Protein AF-A0A1F9WCJ9-F1 (afdb_monomer_lite)

pLDDT: mean 81.2, std 12.27, range [41.94, 94.56]

Foldseek 3Di:
DVVVVVVVVVVVVVVVVVVVVVVVVVPDDLVNVLVVLLVLLQLLVLCVCVVVDPDPSVVVSVCVVVVVVVVVVVVCCVPVPCCPQPVVVVVVVNCVSVVLVVLVVQCVCCVPPVSVVSVVSSVVVCVVVVCVVCVVVCCVVVPVVVVCVLCVLVVCVVPDDPVSVVVSVVSNLLVVLLCLLPPPVDPCPDPSVVSVVSNVVSVVVVVVVVVVVVVVVVVVVVVVSVVSLVVCCDVSSVRSNVVSVVVVVVVVVVCVVVVVVVVVVVVVVVVD

Secondary structure (DSSP, 8-state):
-HHHHHHHHHHHHHHHHHHHHHHHHTS--HHHHHHHHHHHHHHHHHHHGGGT-S-HHHHHHHHHHHHHHHHHHHHHHIIIIIIIIIIHHHHTT-GGGHHHHHHHHHHHGGGSTTTTTTHHHHHHHHHHHHHHHHHHHHIIIIIIHHHHHHHHHHHTGGGS-HHHHHHHHHHHHHHHHHHHHH-TTS---THHHHHHHHHHHHHHHHHHHHHHHHHHHHHHHHHHHHHHHHHTTSGGGTTHHHHHHHHHHHHHHHHHHHHHHHHHHHHHHTT-

Sequence (272 aa):
MEFFTHSWAMLAGQLAHGWVWFCGLFVVTESWMIAGGWVATGLTIFLFSFLYKDNPFFKVAEHLYLGAGMGWLFQVSVTNVWIPKIWEPVSKGELLVIIPSVLGLSLLTQFVPKISWISRYGFTFMMGYGAGLAIPAGLSTDFISQIGGTIKPFSMLATMSPWAIFNSLVVACGAICVLFYFFFSVEHKGHLKKVSNVGIYFLMIYFGAAFGNTVMARFSLLYGRFDDVYTYSGAKYFYASQIILLGMVVYFLVRWFTGKDKKELDAEETAG

Structure (mmCIF, N/CA/C/O backbone):
data_AF-A0A1F9WCJ9-F1
#
_entry.id   AF-A0A1F9WCJ9-F1
#
loop_
_atom_site.group_PDB
_atom_site.id
_atom_site.type_symbol
_atom_site.label_atom_id
_atom_site.label_alt_id
_atom_site.label_comp_id
_atom_site.label_asym_id
_atom_site.label_entity_id
_atom_site.label_seq_id
_atom_site.pdbx_PDB_ins_code
_atom_site.Cartn_x
_atom_site.Cartn_y
_atom_site.Cartn_z
_atom_site.occupancy
_atom_site.B_iso_or_equiv
_atom_site.auth_seq_id
_atom_site.auth_comp_id
_atom_site.auth_asym_id
_atom_site.auth_atom_id
_atom_site.pdbx_PDB_model_num
ATOM 1 N N . MET A 1 1 ? 50.086 -25.842 -12.279 1.00 46.34 1 MET A N 1
ATOM 2 C CA . MET A 1 1 ? 49.036 -25.089 -11.552 1.00 46.34 1 MET A CA 1
ATOM 3 C C . MET A 1 1 ? 48.834 -23.671 -12.094 1.00 46.34 1 MET A C 1
ATOM 5 O O . MET A 1 1 ? 47.727 -23.173 -11.977 1.00 46.34 1 MET A O 1
ATOM 9 N N . GLU A 1 2 ? 49.820 -23.056 -12.760 1.00 45.34 2 GLU A N 1
ATOM 10 C CA . GLU A 1 2 ? 49.708 -21.688 -13.313 1.00 45.34 2 GLU A CA 1
ATOM 11 C C . GLU A 1 2 ? 48.764 -21.540 -14.524 1.00 45.34 2 GLU A C 1
ATOM 13 O O . GLU A 1 2 ? 48.174 -20.486 -14.736 1.00 45.34 2 GLU A O 1
ATOM 18 N N . PHE A 1 3 ? 48.542 -22.601 -15.305 1.00 42.28 3 PHE A N 1
ATOM 19 C CA . PHE A 1 3 ? 47.670 -22.529 -16.488 1.00 42.28 3 PHE A CA 1
ATOM 20 C C . PHE A 1 3 ? 46.177 -22.373 -16.132 1.00 42.28 3 PHE A C 1
ATOM 22 O O . PHE A 1 3 ? 45.403 -21.781 -16.880 1.00 42.28 3 PHE A O 1
ATOM 29 N N . PHE A 1 4 ? 45.767 -22.867 -14.959 1.00 44.12 4 PHE A N 1
ATOM 30 C CA . PHE A 1 4 ? 44.371 -22.824 -14.507 1.00 44.12 4 PHE A CA 1
ATOM 31 C C . PHE A 1 4 ? 44.011 -21.480 -13.851 1.00 44.12 4 PHE A C 1
ATOM 33 O O . PHE A 1 4 ? 42.875 -21.022 -13.964 1.00 44.12 4 PHE A O 1
ATOM 40 N N . THR A 1 5 ? 44.982 -20.812 -13.217 1.00 51.91 5 THR A N 1
ATOM 41 C CA . THR A 1 5 ? 44.798 -19.495 -12.587 1.00 51.91 5 THR A CA 1
ATOM 42 C C . THR A 1 5 ? 44.719 -18.369 -13.620 1.00 51.91 5 THR A C 1
ATOM 44 O O . THR A 1 5 ? 43.889 -17.472 -13.477 1.00 51.91 5 THR A O 1
ATOM 47 N N . HIS A 1 6 ? 45.491 -18.442 -14.711 1.00 51.38 6 HIS A N 1
ATOM 48 C CA . HIS A 1 6 ? 45.424 -17.456 -15.798 1.00 51.38 6 HIS A CA 1
ATOM 49 C C . HIS A 1 6 ? 44.102 -17.500 -16.584 1.00 51.38 6 HIS A C 1
ATOM 51 O O . HIS A 1 6 ? 43.558 -16.448 -16.921 1.00 51.38 6 HIS A O 1
ATOM 57 N N . SER A 1 7 ? 43.544 -18.692 -16.831 1.00 50.78 7 SER A N 1
ATOM 58 C CA . SER A 1 7 ? 42.280 -18.834 -17.574 1.00 50.78 7 SER A CA 1
ATOM 59 C C . SER A 1 7 ? 41.068 -18.318 -16.786 1.00 50.78 7 SER A C 1
ATOM 61 O O . SER A 1 7 ? 40.157 -17.730 -17.368 1.00 50.78 7 SER A O 1
ATOM 63 N N . TRP A 1 8 ? 41.061 -18.497 -15.462 1.00 47.09 8 TRP A N 1
ATOM 64 C CA . TRP A 1 8 ? 40.003 -17.982 -14.585 1.00 47.09 8 TRP A CA 1
ATOM 65 C C . TRP A 1 8 ? 40.077 -16.461 -14.396 1.00 47.09 8 TRP A C 1
ATOM 67 O O . TRP A 1 8 ? 39.038 -15.803 -14.355 1.00 47.09 8 TRP A O 1
ATOM 77 N N . ALA A 1 9 ? 41.282 -15.882 -14.356 1.00 54.34 9 ALA A N 1
ATOM 78 C CA . ALA A 1 9 ? 41.466 -14.431 -14.294 1.00 54.34 9 ALA A CA 1
ATOM 79 C C . ALA A 1 9 ? 40.985 -13.720 -15.576 1.00 54.34 9 ALA A C 1
ATOM 81 O O . ALA A 1 9 ? 40.379 -12.652 -15.491 1.00 54.34 9 ALA A O 1
ATOM 82 N N . MET A 1 10 ? 41.181 -14.325 -16.756 1.00 55.19 10 MET A N 1
ATOM 83 C CA . MET A 1 10 ? 40.645 -13.785 -18.016 1.00 55.19 10 MET A CA 1
ATOM 84 C C . MET A 1 10 ? 39.114 -13.857 -18.093 1.00 55.19 10 MET A C 1
ATOM 86 O O . MET A 1 10 ? 38.486 -12.886 -18.514 1.00 55.19 10 MET A O 1
ATOM 90 N N . LEU A 1 11 ? 38.503 -14.963 -17.651 1.00 55.38 11 LEU A N 1
ATOM 91 C CA . LEU A 1 11 ? 37.040 -15.111 -17.606 1.00 55.38 11 LEU A CA 1
ATOM 92 C C . LEU A 1 11 ? 36.393 -14.138 -16.609 1.00 55.38 11 LEU A C 1
ATOM 94 O O . LEU A 1 11 ? 35.390 -13.505 -16.935 1.00 55.38 11 LEU A O 1
ATOM 98 N N . ALA A 1 12 ? 36.993 -13.955 -15.430 1.00 54.81 12 ALA A N 1
ATOM 99 C CA . ALA A 1 12 ? 36.549 -12.957 -14.457 1.00 54.81 12 ALA A CA 1
ATOM 100 C C . ALA A 1 12 ? 36.695 -11.520 -14.995 1.00 54.81 12 ALA A C 1
ATOM 102 O O . ALA A 1 12 ? 35.798 -10.703 -14.798 1.00 54.81 12 ALA A O 1
ATOM 103 N N . GLY A 1 13 ? 37.774 -11.223 -15.729 1.00 58.91 13 GLY A N 1
ATOM 104 C CA . GLY A 1 13 ? 37.988 -9.931 -16.389 1.00 58.91 13 GLY A CA 1
ATOM 105 C C . GLY A 1 13 ? 36.988 -9.643 -17.514 1.00 58.91 13 GLY A C 1
ATOM 106 O O . GLY A 1 13 ? 36.462 -8.534 -17.588 1.00 58.91 13 GLY A O 1
ATOM 107 N N . GLN A 1 14 ? 36.658 -10.629 -18.356 1.00 60.22 14 GLN A N 1
ATOM 108 C CA . GLN A 1 14 ? 35.635 -10.480 -19.401 1.00 60.22 14 GLN A CA 1
ATOM 109 C C . GLN A 1 14 ? 34.224 -10.325 -18.824 1.00 60.22 14 GLN A C 1
ATOM 111 O O . GLN A 1 14 ? 33.457 -9.497 -19.315 1.00 60.22 14 GLN A O 1
ATOM 116 N N . LEU A 1 15 ? 33.889 -11.059 -17.759 1.00 57.47 15 LEU A N 1
ATOM 117 C CA . LEU A 1 15 ? 32.617 -10.897 -17.050 1.00 57.47 15 LEU A CA 1
ATOM 118 C C . LEU A 1 15 ? 32.535 -9.543 -16.333 1.00 57.47 15 LEU A C 1
ATOM 120 O O . LEU A 1 15 ? 31.486 -8.910 -16.370 1.00 57.47 15 LEU A O 1
ATOM 124 N N . ALA A 1 16 ? 33.636 -9.054 -15.754 1.00 58.66 16 ALA A N 1
ATOM 125 C CA . ALA A 1 16 ? 33.702 -7.725 -15.149 1.00 58.66 16 ALA A CA 1
ATOM 126 C C . ALA A 1 16 ? 33.588 -6.606 -16.197 1.00 58.66 16 ALA A C 1
ATOM 128 O O . ALA A 1 16 ? 32.839 -5.657 -15.987 1.00 58.66 16 ALA A O 1
ATOM 129 N N . HIS A 1 17 ? 34.253 -6.724 -17.351 1.00 63.06 17 HIS A N 1
ATOM 130 C CA . HIS A 1 17 ? 34.091 -5.775 -18.457 1.00 63.06 17 HIS A CA 1
ATOM 131 C C . HIS A 1 17 ? 32.678 -5.806 -19.046 1.00 63.06 17 HIS A C 1
ATOM 133 O O . HIS A 1 17 ? 32.122 -4.743 -19.307 1.00 63.06 17 HIS A O 1
ATOM 139 N N . GLY A 1 18 ? 32.078 -6.991 -19.201 1.00 62.91 18 GLY A N 1
ATOM 140 C CA . GLY A 1 18 ? 30.682 -7.143 -19.617 1.00 62.91 18 GLY A CA 1
ATOM 141 C C . GLY A 1 18 ? 29.706 -6.543 -18.605 1.00 62.91 18 GLY A C 1
ATOM 142 O O . GLY A 1 18 ? 28.756 -5.871 -18.994 1.00 62.91 18 GLY A O 1
ATOM 143 N N . TRP A 1 19 ? 29.986 -6.698 -17.309 1.00 57.12 19 TRP A N 1
ATOM 144 C CA . TRP A 1 19 ? 29.210 -6.098 -16.226 1.00 57.12 19 TRP A CA 1
ATOM 145 C C . TRP A 1 19 ? 29.360 -4.575 -16.172 1.00 57.12 19 TRP A C 1
ATOM 147 O O . TRP A 1 19 ? 28.372 -3.879 -15.994 1.00 57.12 19 TRP A O 1
ATOM 157 N N . VAL A 1 20 ? 30.558 -4.027 -16.389 1.00 65.62 20 VAL A N 1
ATOM 158 C CA . VAL A 1 20 ? 30.782 -2.572 -16.465 1.00 65.62 20 VAL A CA 1
ATOM 159 C C . VAL A 1 20 ? 30.129 -1.974 -17.711 1.00 65.62 20 VAL A C 1
ATOM 161 O O . VAL A 1 20 ? 29.547 -0.898 -17.621 1.00 65.62 20 VAL A O 1
ATOM 164 N N . TRP A 1 21 ? 30.153 -2.670 -18.850 1.00 68.44 21 TRP A N 1
ATOM 165 C CA . TRP A 1 21 ? 29.413 -2.267 -20.054 1.00 68.44 21 TRP A CA 1
ATOM 166 C C . TRP A 1 21 ? 27.898 -2.303 -19.834 1.00 68.44 21 TRP A C 1
ATOM 168 O O . TRP A 1 21 ? 27.187 -1.379 -20.227 1.00 68.44 21 TRP A O 1
ATOM 178 N N . PHE A 1 22 ? 27.409 -3.343 -19.158 1.00 63.25 22 PHE A N 1
ATOM 179 C CA . PHE A 1 22 ? 26.007 -3.476 -18.783 1.00 63.25 22 PHE A CA 1
ATOM 180 C C . PHE A 1 22 ? 25.585 -2.390 -17.785 1.00 63.25 22 PHE A C 1
ATOM 182 O O . PHE A 1 22 ? 24.576 -1.735 -17.997 1.00 63.25 22 PHE A O 1
ATOM 189 N N . CYS A 1 23 ? 26.387 -2.105 -16.759 1.00 59.78 23 CYS A N 1
ATOM 190 C CA . CYS A 1 23 ? 26.179 -0.972 -15.853 1.00 59.78 23 CYS A CA 1
ATOM 191 C C . CYS A 1 23 ? 26.288 0.379 -16.579 1.00 59.78 23 CYS A C 1
ATOM 193 O O . CYS A 1 23 ? 25.568 1.315 -16.241 1.00 59.78 23 CYS A O 1
ATOM 195 N N . GLY A 1 24 ? 27.141 0.470 -17.603 1.00 62.09 24 GLY A N 1
ATOM 196 C CA . GLY A 1 24 ? 27.296 1.627 -18.483 1.00 62.09 24 GLY A CA 1
ATOM 197 C C . GLY A 1 24 ? 26.019 1.975 -19.252 1.00 62.09 24 GLY A C 1
ATOM 198 O O . GLY A 1 24 ? 25.714 3.154 -19.411 1.00 62.09 24 GLY A O 1
ATOM 199 N N . LEU A 1 25 ? 25.225 0.971 -19.646 1.00 61.38 25 LEU A N 1
ATOM 200 C CA . LEU A 1 25 ? 23.895 1.166 -20.246 1.00 61.38 25 LEU A CA 1
ATOM 201 C C . LEU A 1 25 ? 22.884 1.801 -19.281 1.00 61.38 25 LEU A C 1
ATOM 203 O O . LEU A 1 25 ? 21.929 2.427 -19.734 1.00 61.38 25 LEU A O 1
ATOM 207 N N . PHE A 1 26 ? 23.093 1.671 -17.970 1.00 59.94 26 PHE A N 1
ATOM 208 C CA . PHE A 1 26 ? 22.239 2.274 -16.943 1.00 59.94 26 PHE A CA 1
ATOM 209 C C . PHE A 1 26 ? 22.790 3.597 -16.400 1.00 59.94 26 PHE A C 1
ATOM 211 O O . PHE A 1 26 ? 22.222 4.155 -15.458 1.00 59.94 26 PHE A O 1
ATOM 218 N N . VAL A 1 27 ? 23.869 4.135 -16.984 1.00 71.81 27 VAL A N 1
ATOM 219 C CA . VAL A 1 27 ? 24.306 5.500 -16.682 1.00 71.81 27 VAL A CA 1
ATOM 220 C C . VAL A 1 27 ? 23.217 6.455 -17.157 1.00 71.81 27 VAL A C 1
ATOM 222 O O . VAL A 1 27 ? 22.843 6.476 -18.330 1.00 71.81 27 VAL A O 1
ATOM 225 N N . VAL A 1 28 ? 22.695 7.246 -16.221 1.00 70.75 28 VAL A N 1
ATOM 226 C CA . VAL A 1 28 ? 21.624 8.208 -16.473 1.00 70.75 28 VAL A CA 1
ATOM 227 C C . VAL A 1 28 ? 22.164 9.327 -17.361 1.00 70.75 28 VAL A C 1
ATOM 229 O O . VAL A 1 28 ? 22.750 10.299 -16.894 1.00 70.75 28 VAL A O 1
ATOM 232 N N . THR A 1 29 ? 21.995 9.157 -18.667 1.00 81.88 29 THR A N 1
ATOM 233 C CA . THR A 1 29 ? 22.294 10.169 -19.680 1.00 81.88 29 THR A CA 1
ATOM 234 C C . THR A 1 29 ? 21.056 11.020 -19.950 1.00 81.88 29 THR A C 1
ATOM 236 O O . THR A 1 29 ? 19.925 10.586 -19.714 1.00 81.88 29 THR A O 1
ATOM 239 N N . GLU A 1 30 ? 21.240 12.235 -20.473 1.00 78.19 30 GLU A N 1
ATOM 240 C CA . GLU A 1 30 ? 20.117 13.121 -20.816 1.00 78.19 30 GLU A CA 1
ATOM 241 C C . GLU A 1 30 ? 19.135 12.454 -21.791 1.00 78.19 30 GLU A C 1
ATOM 243 O O . GLU A 1 30 ? 17.922 12.540 -21.606 1.00 78.19 30 GLU A O 1
ATOM 248 N N . SER A 1 31 ? 19.646 11.691 -22.762 1.00 80.19 31 SER A N 1
ATOM 249 C CA . SER A 1 31 ? 18.837 10.905 -23.700 1.00 80.19 31 SER A CA 1
ATOM 250 C C . SER A 1 31 ? 17.982 9.846 -22.998 1.00 80.19 31 SER A C 1
ATOM 252 O O . SER A 1 31 ? 16.820 9.657 -23.359 1.00 80.19 31 SER A O 1
ATOM 254 N N . TRP A 1 32 ? 18.526 9.178 -21.975 1.00 81.69 32 TRP A N 1
ATOM 255 C CA . TRP A 1 32 ? 17.793 8.174 -21.198 1.00 81.69 32 TRP A CA 1
ATOM 256 C C . TRP A 1 32 ? 16.692 8.805 -20.342 1.00 81.69 32 TRP A C 1
ATOM 258 O O . TRP A 1 32 ? 15.592 8.265 -20.246 1.00 81.69 32 TRP A O 1
ATOM 268 N N . MET A 1 33 ? 16.951 9.991 -19.787 1.00 80.56 33 MET A N 1
ATOM 269 C CA . MET A 1 33 ? 15.943 10.768 -19.060 1.00 80.56 33 MET A CA 1
ATOM 270 C C . MET A 1 33 ? 14.800 11.212 -19.973 1.00 80.56 33 MET A C 1
ATOM 272 O O . MET A 1 33 ? 13.636 11.153 -19.576 1.00 80.56 33 MET A O 1
ATOM 276 N N . ILE A 1 34 ? 15.115 11.612 -21.208 1.00 84.12 34 ILE A N 1
ATOM 277 C CA . ILE A 1 34 ? 14.095 11.967 -22.195 1.00 84.12 34 ILE A CA 1
ATOM 278 C C . ILE A 1 34 ? 13.267 10.734 -22.557 1.00 84.12 34 ILE A C 1
ATOM 280 O O . ILE A 1 34 ? 12.045 10.775 -22.433 1.00 84.12 34 ILE A O 1
ATOM 284 N N . ALA A 1 35 ? 13.905 9.616 -22.911 1.00 84.00 35 ALA A N 1
ATOM 285 C CA . ALA A 1 35 ? 13.204 8.369 -23.216 1.00 84.00 35 ALA A CA 1
ATOM 286 C C . ALA A 1 35 ? 12.306 7.902 -22.053 1.00 84.00 35 ALA A C 1
ATOM 288 O O . ALA A 1 35 ? 11.150 7.536 -22.270 1.00 84.00 35 ALA A O 1
ATOM 289 N N . GLY A 1 36 ? 12.797 7.992 -20.813 1.00 83.69 36 GLY A N 1
ATOM 290 C CA . GLY A 1 36 ? 12.020 7.694 -19.611 1.00 83.69 36 GLY A CA 1
ATOM 291 C C . GLY A 1 36 ? 10.787 8.588 -19.461 1.00 83.69 36 GLY A C 1
ATOM 292 O O . GLY A 1 36 ? 9.699 8.082 -19.189 1.00 83.69 36 GLY A O 1
ATOM 293 N N . GLY A 1 37 ? 10.922 9.893 -19.715 1.00 84.69 37 GLY A N 1
ATOM 294 C CA . GLY A 1 37 ? 9.802 10.838 -19.683 1.00 84.69 37 GLY A CA 1
ATOM 295 C C . GLY A 1 37 ? 8.727 10.550 -20.734 1.00 84.69 37 GLY A C 1
ATOM 296 O O . GLY A 1 37 ? 7.531 10.627 -20.442 1.00 84.69 37 GLY A O 1
ATOM 297 N N . TRP A 1 38 ? 9.135 10.134 -21.935 1.00 85.06 38 TRP A N 1
ATOM 298 C CA . TRP A 1 38 ? 8.216 9.703 -22.994 1.00 85.06 38 TRP A CA 1
ATOM 299 C C . TRP A 1 38 ? 7.443 8.440 -22.609 1.00 85.06 38 TRP A C 1
ATOM 301 O O . TRP A 1 38 ? 6.223 8.392 -22.775 1.00 85.06 38 TRP A O 1
ATOM 311 N N . VAL A 1 39 ? 8.125 7.440 -22.043 1.00 87.19 39 VAL A N 1
ATOM 312 C CA . VAL A 1 39 ? 7.485 6.203 -21.570 1.00 87.19 39 VAL A CA 1
ATOM 313 C C . VAL A 1 39 ? 6.531 6.491 -20.407 1.00 87.19 39 VAL A C 1
ATOM 315 O O . VAL A 1 39 ? 5.388 6.035 -20.430 1.00 87.19 39 VAL A O 1
ATOM 318 N N . ALA A 1 40 ? 6.953 7.288 -19.421 1.00 85.44 40 ALA A N 1
ATOM 319 C CA . ALA A 1 40 ? 6.133 7.645 -18.263 1.00 85.44 40 ALA A CA 1
ATOM 320 C C . ALA A 1 40 ? 4.857 8.402 -18.667 1.00 85.44 40 ALA A C 1
ATOM 322 O O . ALA A 1 40 ? 3.755 8.060 -18.228 1.00 85.44 40 ALA A O 1
ATOM 323 N N . THR A 1 41 ? 4.994 9.391 -19.552 1.00 87.31 41 THR A N 1
ATOM 324 C CA . THR A 1 41 ? 3.865 10.171 -20.080 1.00 87.31 41 THR A CA 1
ATOM 325 C C . THR A 1 41 ? 2.944 9.308 -20.932 1.00 87.31 41 THR A C 1
ATOM 327 O O . THR A 1 41 ? 1.729 9.337 -20.745 1.00 87.31 41 THR A O 1
ATOM 330 N N . GLY A 1 42 ? 3.510 8.489 -21.824 1.00 86.56 42 GLY A N 1
ATOM 331 C CA . GLY A 1 42 ? 2.751 7.593 -22.694 1.00 86.56 42 GLY A CA 1
ATOM 332 C C . GLY A 1 42 ? 1.906 6.595 -21.914 1.00 86.56 42 GLY A C 1
ATOM 333 O O . GLY A 1 42 ? 0.705 6.496 -22.151 1.00 86.56 42 GLY A O 1
ATOM 334 N N . LEU A 1 43 ? 2.496 5.923 -20.924 1.00 86.00 43 LEU A N 1
ATOM 335 C CA . LEU A 1 43 ? 1.770 4.982 -20.068 1.00 86.00 43 LEU A CA 1
ATOM 336 C C . LEU A 1 43 ? 0.689 5.673 -19.233 1.00 86.00 43 LEU A C 1
ATOM 338 O O . LEU A 1 43 ? -0.407 5.133 -19.091 1.00 86.00 43 LEU A O 1
ATOM 342 N N . THR A 1 44 ? 0.962 6.880 -18.733 1.00 88.69 44 THR A N 1
ATOM 343 C CA . THR A 1 44 ? -0.020 7.667 -17.974 1.00 88.69 44 THR A CA 1
ATOM 344 C C . THR A 1 44 ? -1.234 8.019 -18.839 1.00 88.69 44 THR A C 1
ATOM 346 O O . THR A 1 44 ? -2.372 7.782 -18.434 1.00 88.69 44 THR A O 1
ATOM 349 N N . ILE A 1 45 ? -1.015 8.509 -20.062 1.00 86.56 45 ILE A N 1
ATOM 350 C CA . ILE A 1 45 ? -2.100 8.838 -20.998 1.00 86.56 45 ILE A CA 1
ATOM 351 C C . ILE A 1 45 ? -2.842 7.568 -21.451 1.00 86.56 45 ILE A C 1
ATOM 353 O O . ILE A 1 45 ? -4.072 7.567 -21.527 1.00 86.56 45 ILE A O 1
ATOM 357 N N . PHE A 1 46 ? -2.131 6.467 -21.714 1.00 86.06 46 PHE A N 1
ATOM 358 C CA . PHE A 1 46 ? -2.748 5.197 -22.114 1.00 86.06 46 PHE A CA 1
ATOM 359 C C . PHE A 1 46 ? -3.652 4.627 -21.020 1.00 86.06 46 PHE A C 1
ATOM 361 O O . PHE A 1 46 ? -4.739 4.136 -21.330 1.00 86.06 46 PHE A O 1
ATOM 368 N N . LEU A 1 47 ? -3.256 4.751 -19.751 1.00 86.06 47 LEU A N 1
ATOM 369 C CA . LEU A 1 47 ? -4.098 4.379 -18.614 1.00 86.06 47 LEU A CA 1
ATOM 370 C C . LEU A 1 47 ? -5.325 5.293 -18.492 1.00 86.06 47 LEU A C 1
ATOM 372 O O . LEU A 1 47 ? -6.436 4.795 -18.319 1.00 86.06 47 LEU A O 1
ATOM 376 N N . PHE A 1 48 ? -5.169 6.611 -18.667 1.00 82.88 48 PHE A N 1
ATOM 377 C CA . PHE A 1 48 ? -6.311 7.536 -18.675 1.00 82.88 48 PHE A CA 1
ATOM 378 C C . PHE A 1 48 ? -7.262 7.336 -19.865 1.00 82.88 48 PHE A C 1
ATOM 380 O O . PHE A 1 48 ? -8.434 7.703 -19.774 1.00 82.88 48 PHE A O 1
ATOM 387 N N . SER A 1 49 ? -6.812 6.698 -20.952 1.00 81.56 49 SER A N 1
ATOM 388 C CA . SER A 1 49 ? -7.658 6.358 -22.107 1.00 81.56 49 SER A CA 1
ATOM 389 C C . SER A 1 49 ? -8.847 5.459 -21.746 1.00 81.56 49 SER A C 1
ATOM 391 O O . SER A 1 49 ? -9.854 5.475 -22.459 1.00 81.56 49 SER A O 1
ATOM 393 N N . PHE A 1 50 ? -8.765 4.733 -20.624 1.00 75.56 50 PHE A N 1
ATOM 394 C CA . PHE A 1 50 ? -9.879 3.963 -20.069 1.00 75.56 50 PHE A CA 1
ATOM 395 C C . PHE A 1 50 ? -11.149 4.801 -19.878 1.00 75.56 50 PHE A C 1
ATOM 397 O O . PHE A 1 50 ? -12.250 4.301 -20.094 1.00 75.56 50 PHE A O 1
ATOM 404 N N . LEU A 1 51 ? -11.011 6.091 -19.545 1.00 76.75 51 LEU A N 1
ATOM 405 C CA . LEU A 1 51 ? -12.152 6.987 -19.333 1.00 76.75 51 LEU A CA 1
ATOM 406 C C . LEU A 1 51 ? -13.005 7.176 -20.602 1.00 76.75 51 LEU A C 1
ATOM 408 O O . LEU A 1 51 ? -14.176 7.531 -20.504 1.00 76.75 51 LEU A O 1
ATOM 412 N N . TYR A 1 52 ? -12.432 6.946 -21.789 1.00 66.00 52 TYR A N 1
ATOM 413 C CA . TYR A 1 52 ? -13.107 7.166 -23.067 1.00 66.00 52 TYR A CA 1
ATOM 414 C C . TYR A 1 52 ? -13.859 5.920 -23.572 1.00 66.00 52 TYR A C 1
ATOM 416 O O . TYR A 1 52 ? -14.980 6.066 -24.058 1.00 66.00 52 TYR A O 1
ATOM 424 N N . LYS A 1 53 ? -13.262 4.715 -23.475 1.00 65.56 53 LYS A N 1
ATOM 425 C CA . LYS A 1 53 ? -13.835 3.365 -23.737 1.00 65.56 53 LYS A CA 1
ATOM 426 C C . LYS A 1 53 ? -12.724 2.300 -23.608 1.00 65.56 53 LYS A C 1
ATOM 428 O O . LYS A 1 53 ? -11.547 2.656 -23.619 1.00 65.56 53 LYS A O 1
ATOM 433 N N . ASP A 1 54 ? -13.063 1.004 -23.622 1.00 65.75 54 ASP A N 1
ATOM 434 C CA . ASP A 1 54 ? -12.096 -0.097 -23.801 1.00 65.75 54 ASP A CA 1
ATOM 435 C C . ASP A 1 54 ? -11.302 0.055 -25.111 1.00 65.75 54 ASP A C 1
ATOM 437 O O . ASP A 1 54 ? -11.763 -0.311 -26.199 1.00 65.75 54 ASP A O 1
ATOM 441 N N . ASN A 1 55 ? -10.087 0.597 -25.016 1.00 77.38 55 ASN A N 1
ATOM 442 C CA . ASN A 1 55 ? -9.215 0.857 -26.157 1.00 77.38 55 ASN A CA 1
ATOM 443 C C . ASN A 1 55 ? -7.981 -0.056 -26.166 1.00 77.38 55 ASN A C 1
ATOM 445 O O . ASN A 1 55 ? -7.497 -0.442 -25.101 1.00 77.38 55 ASN A O 1
ATOM 449 N N . PRO A 1 56 ? -7.421 -0.379 -27.352 1.00 79.88 56 PRO A N 1
ATOM 450 C CA . PRO A 1 56 ? -6.212 -1.199 -27.454 1.00 79.88 56 PRO A CA 1
ATOM 451 C C . PRO A 1 56 ? -5.032 -0.639 -26.646 1.00 79.88 56 PRO A C 1
ATOM 453 O O . PRO A 1 56 ? -4.308 -1.406 -26.022 1.00 79.88 56 PRO A O 1
ATOM 456 N N . PHE A 1 57 ? -4.880 0.691 -26.598 1.00 81.94 57 PHE A N 1
ATOM 457 C CA . PHE A 1 57 ? -3.826 1.360 -25.825 1.00 81.94 57 PHE A CA 1
ATOM 458 C C . PHE A 1 57 ? -3.911 1.078 -24.325 1.00 81.94 57 PHE A C 1
ATOM 460 O O . PHE A 1 57 ? -2.892 0.797 -23.698 1.00 81.94 57 PHE A O 1
ATOM 467 N N . PHE A 1 58 ? -5.124 1.092 -23.767 1.00 84.81 58 PHE A N 1
ATOM 468 C CA . PHE A 1 58 ? -5.342 0.762 -22.363 1.00 84.81 58 PHE A CA 1
ATOM 469 C C . PHE A 1 58 ? -4.936 -0.688 -22.070 1.00 84.81 58 PHE A C 1
ATOM 471 O O . PHE A 1 58 ? -4.171 -0.925 -21.143 1.00 84.81 58 PHE A O 1
ATOM 478 N N . LYS A 1 59 ? -5.351 -1.646 -22.913 1.00 85.19 59 LYS A N 1
ATOM 479 C CA . LYS A 1 59 ? -5.005 -3.070 -22.738 1.00 85.19 59 LYS A CA 1
ATOM 480 C C . LYS A 1 59 ? -3.499 -3.325 -22.794 1.00 85.19 59 LYS A C 1
ATOM 482 O O . LYS A 1 59 ? -2.979 -4.127 -22.028 1.00 85.19 59 LYS A O 1
ATOM 487 N N . VAL A 1 60 ? -2.782 -2.639 -23.687 1.00 88.00 60 VAL A N 1
ATOM 488 C CA . VAL A 1 60 ? -1.314 -2.740 -23.758 1.00 88.00 60 VAL A CA 1
ATOM 489 C C . VAL A 1 60 ? -0.676 -2.225 -22.469 1.00 88.00 60 VAL A C 1
ATOM 491 O O . VAL A 1 60 ? 0.183 -2.904 -21.907 1.00 88.00 60 VAL A O 1
ATOM 494 N N . ALA A 1 61 ? -1.107 -1.058 -21.982 1.00 88.31 61 ALA A N 1
ATOM 495 C CA . ALA A 1 61 ? -0.600 -0.502 -20.730 1.00 88.31 61 ALA A CA 1
ATOM 496 C C . ALA A 1 61 ? -0.927 -1.404 -19.526 1.00 88.31 61 ALA A C 1
ATOM 498 O O . ALA A 1 61 ? -0.065 -1.623 -18.678 1.00 88.31 61 ALA A O 1
ATOM 499 N N . GLU A 1 62 ? -2.129 -1.978 -19.485 1.00 88.56 62 GLU A N 1
ATOM 500 C CA . GLU A 1 62 ? -2.564 -2.918 -18.451 1.00 88.56 62 GLU A CA 1
ATOM 501 C C . GLU A 1 62 ? -1.703 -4.189 -18.438 1.00 88.56 62 GLU A C 1
ATOM 503 O O . GLU A 1 62 ? -1.148 -4.546 -17.399 1.00 88.56 62 GLU A O 1
ATOM 508 N N . HIS A 1 63 ? -1.516 -4.848 -19.584 1.00 90.50 63 HIS A N 1
ATOM 509 C CA . HIS A 1 63 ? -0.684 -6.051 -19.664 1.00 90.50 63 HIS A CA 1
ATOM 510 C C . HIS A 1 63 ? 0.788 -5.777 -19.348 1.00 90.50 63 HIS A C 1
ATOM 512 O O . HIS A 1 63 ? 1.425 -6.594 -18.683 1.00 90.50 63 HIS A O 1
ATOM 518 N N . LEU A 1 64 ? 1.326 -4.631 -19.777 1.00 92.81 64 LEU A N 1
ATOM 519 C CA . LEU A 1 64 ? 2.687 -4.229 -19.431 1.00 92.81 64 LEU A CA 1
ATOM 520 C C . LEU A 1 64 ? 2.830 -4.015 -17.919 1.00 92.81 64 LEU A C 1
ATOM 522 O O . LEU A 1 64 ? 3.777 -4.520 -17.318 1.00 92.81 64 LEU A O 1
ATOM 526 N N . TYR A 1 65 ? 1.884 -3.301 -17.304 1.00 88.56 65 TYR A N 1
ATOM 527 C CA . TYR A 1 65 ? 1.889 -3.025 -15.868 1.00 88.56 65 TYR A CA 1
ATOM 528 C C . TYR A 1 65 ? 1.771 -4.311 -15.042 1.00 88.56 65 TYR A C 1
ATOM 530 O O . TYR A 1 65 ? 2.589 -4.553 -14.150 1.00 88.56 65 TYR A O 1
ATOM 538 N N . LEU A 1 66 ? 0.806 -5.173 -15.376 1.00 92.00 66 LEU A N 1
ATOM 539 C CA . LEU A 1 66 ? 0.626 -6.464 -14.713 1.00 92.00 66 LEU A CA 1
ATOM 540 C C . LEU A 1 66 ? 1.843 -7.375 -14.922 1.00 92.00 66 LEU A C 1
ATOM 542 O O . LEU A 1 66 ? 2.307 -7.998 -13.969 1.00 92.00 66 LEU A O 1
ATOM 546 N N . GLY A 1 67 ? 2.406 -7.408 -16.131 1.00 93.12 67 GLY A N 1
ATOM 547 C CA . GLY A 1 67 ? 3.602 -8.188 -16.446 1.00 93.12 67 GLY A CA 1
ATOM 548 C C . GLY A 1 67 ? 4.829 -7.736 -15.653 1.00 93.12 67 GLY A C 1
ATOM 549 O O . GLY A 1 67 ? 5.512 -8.566 -15.051 1.00 93.12 67 GLY A O 1
ATOM 550 N N . ALA A 1 68 ? 5.079 -6.425 -15.584 1.00 92.81 68 ALA A N 1
ATOM 551 C CA . ALA A 1 68 ? 6.164 -5.862 -14.783 1.00 92.81 68 ALA A CA 1
ATOM 552 C C . ALA A 1 68 ? 5.982 -6.167 -13.286 1.00 92.81 68 ALA A C 1
ATOM 554 O O . ALA A 1 68 ? 6.932 -6.581 -12.619 1.00 92.81 68 ALA A O 1
ATOM 555 N N . GLY A 1 69 ? 4.753 -6.037 -12.772 1.00 92.50 69 GLY A N 1
ATOM 556 C CA . GLY A 1 69 ? 4.420 -6.379 -11.388 1.00 92.50 69 GLY A CA 1
ATOM 557 C C . GLY A 1 69 ? 4.644 -7.860 -11.074 1.00 92.50 69 GLY A C 1
ATOM 558 O O . GLY A 1 69 ? 5.267 -8.192 -10.065 1.00 92.50 69 GLY A O 1
ATOM 559 N N . MET A 1 70 ? 4.206 -8.760 -11.959 1.00 93.06 70 MET A N 1
ATOM 560 C CA . MET A 1 70 ? 4.432 -10.202 -11.816 1.00 93.06 70 MET A CA 1
ATOM 561 C C . MET A 1 70 ? 5.920 -10.564 -11.885 1.00 93.06 70 MET A C 1
ATOM 563 O O . MET A 1 70 ? 6.377 -11.401 -11.107 1.00 93.06 70 MET A O 1
ATOM 567 N N . GLY A 1 71 ? 6.688 -9.918 -12.767 1.00 92.50 71 GLY A N 1
ATOM 568 C CA . GLY A 1 71 ? 8.136 -10.112 -12.867 1.00 92.50 71 GLY A CA 1
ATOM 569 C C . GLY A 1 71 ? 8.873 -9.679 -11.599 1.00 92.50 71 GLY A C 1
ATOM 570 O O . GLY A 1 71 ? 9.706 -10.425 -11.083 1.00 92.50 71 GLY A O 1
ATOM 571 N N . TRP A 1 72 ? 8.519 -8.515 -11.048 1.00 93.88 72 TRP A N 1
ATOM 572 C CA . TRP A 1 72 ? 9.067 -8.049 -9.773 1.00 93.88 72 TRP A CA 1
ATOM 573 C C . TRP A 1 72 ? 8.711 -8.995 -8.620 1.00 93.88 72 TRP A C 1
ATOM 575 O O . TRP A 1 72 ? 9.593 -9.402 -7.866 1.00 93.88 72 TRP A O 1
ATOM 585 N N . LEU A 1 73 ? 7.448 -9.425 -8.517 1.00 90.75 73 LEU A N 1
ATOM 586 C CA . LEU A 1 73 ? 7.023 -10.396 -7.503 1.00 90.75 73 LEU A CA 1
ATOM 587 C C . LEU A 1 73 ? 7.772 -11.724 -7.625 1.00 90.75 73 LEU A C 1
ATOM 589 O O . LEU A 1 73 ? 8.155 -12.305 -6.607 1.00 90.75 73 LEU A O 1
ATOM 593 N N . PHE A 1 74 ? 8.004 -12.201 -8.848 1.00 90.62 74 PHE A N 1
ATOM 594 C CA . PHE A 1 74 ? 8.786 -13.407 -9.090 1.00 90.62 74 PHE A CA 1
ATOM 595 C C . PHE A 1 74 ? 10.233 -13.234 -8.615 1.00 90.62 74 PHE A C 1
A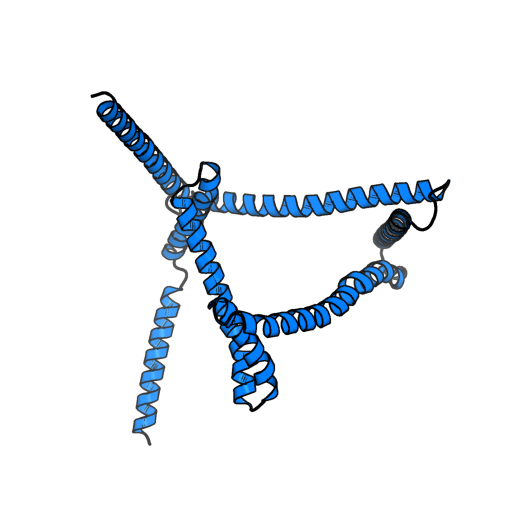TOM 597 O O . PHE A 1 74 ? 10.722 -14.061 -7.844 1.00 90.62 74 PHE A O 1
ATOM 604 N N . GLN A 1 75 ? 10.890 -12.132 -8.988 1.00 92.62 75 GLN A N 1
ATOM 605 C CA . GLN A 1 75 ? 12.256 -11.829 -8.552 1.00 92.62 75 GLN A CA 1
ATOM 606 C C . GLN A 1 75 ? 12.356 -11.745 -7.025 1.00 92.62 75 GLN A C 1
ATOM 608 O O . GLN A 1 75 ? 13.205 -12.404 -6.426 1.00 92.62 75 GLN A O 1
ATOM 613 N N . VAL A 1 76 ? 11.461 -10.994 -6.382 1.00 91.44 76 VAL A N 1
ATOM 614 C CA . VAL A 1 76 ? 11.407 -10.863 -4.921 1.00 91.44 76 VAL A CA 1
ATOM 615 C C . VAL A 1 76 ? 11.166 -12.212 -4.256 1.00 91.44 76 VAL A C 1
ATOM 617 O O . VAL A 1 76 ? 11.806 -12.509 -3.250 1.00 91.44 76 VAL A O 1
ATOM 620 N N . SER A 1 77 ? 10.290 -13.048 -4.813 1.00 87.50 77 SER A N 1
ATOM 621 C CA . SER A 1 77 ? 10.037 -14.389 -4.285 1.00 87.50 77 SER A CA 1
ATOM 622 C C . SER A 1 77 ? 11.294 -15.252 -4.361 1.00 87.50 77 SER A C 1
ATOM 624 O O . SER A 1 77 ? 11.670 -15.873 -3.368 1.00 87.50 77 SER A O 1
ATOM 626 N N . VAL A 1 78 ? 11.996 -15.257 -5.495 1.00 87.31 78 VAL A N 1
ATOM 627 C CA . VAL A 1 78 ? 13.221 -16.050 -5.649 1.00 87.31 78 VAL A CA 1
ATOM 628 C C . VAL A 1 78 ? 14.311 -15.566 -4.689 1.00 87.31 78 VAL A C 1
ATOM 630 O O . VAL A 1 78 ? 14.858 -16.363 -3.926 1.00 87.31 78 VAL A O 1
ATOM 633 N N . THR A 1 79 ? 14.591 -14.262 -4.675 1.00 87.25 79 THR A N 1
ATOM 634 C CA . THR A 1 79 ? 15.704 -13.694 -3.904 1.00 87.25 79 THR A CA 1
ATOM 635 C C . THR A 1 79 ? 15.433 -13.648 -2.401 1.00 87.25 79 THR A C 1
ATOM 637 O O . THR A 1 79 ? 16.321 -13.975 -1.623 1.00 87.25 79 THR A O 1
ATOM 640 N N . ASN A 1 80 ? 14.227 -13.270 -1.967 1.00 87.56 80 ASN A N 1
ATOM 641 C CA . ASN A 1 80 ? 13.935 -13.055 -0.542 1.00 87.56 80 ASN A CA 1
ATOM 642 C C . ASN A 1 80 ? 13.283 -14.258 0.147 1.00 87.56 80 ASN A C 1
ATOM 644 O O . ASN A 1 80 ? 13.231 -14.307 1.378 1.00 87.56 80 ASN A O 1
ATOM 648 N N . VAL A 1 81 ? 12.749 -15.218 -0.613 1.00 85.06 81 VAL A N 1
ATOM 649 C CA . VAL A 1 81 ? 12.050 -16.378 -0.045 1.00 85.06 81 VAL A CA 1
ATOM 650 C C . VAL A 1 81 ? 12.754 -17.669 -0.431 1.00 85.06 81 VAL A C 1
ATOM 652 O O . VAL A 1 81 ? 13.202 -18.388 0.454 1.00 85.06 81 VAL A O 1
ATOM 655 N N . TRP A 1 82 ? 12.891 -17.971 -1.720 1.00 82.56 82 TRP A N 1
ATOM 656 C CA . TRP A 1 82 ? 13.353 -19.294 -2.148 1.00 82.56 82 TRP A CA 1
ATOM 657 C C . TRP A 1 82 ? 14.822 -19.547 -1.805 1.00 82.56 82 TRP A C 1
ATOM 659 O O . TRP A 1 82 ? 15.136 -20.563 -1.188 1.00 82.56 82 TRP A O 1
ATOM 669 N N . ILE A 1 83 ? 15.721 -18.627 -2.158 1.00 82.69 83 ILE A N 1
ATOM 670 C CA . ILE A 1 83 ? 17.155 -18.788 -1.881 1.00 82.69 83 ILE A CA 1
ATOM 671 C C . ILE A 1 83 ? 17.425 -18.875 -0.364 1.00 82.69 83 ILE A C 1
ATOM 673 O O . ILE A 1 83 ? 17.923 -19.910 0.085 1.00 82.69 83 ILE A O 1
ATOM 677 N N . PRO A 1 84 ? 17.043 -17.879 0.458 1.00 83.88 84 PRO A N 1
ATOM 678 C CA . PRO A 1 84 ? 17.422 -17.880 1.867 1.00 83.88 84 PRO A CA 1
ATOM 679 C C . PRO A 1 84 ? 16.616 -18.867 2.719 1.00 83.88 84 PRO A C 1
ATOM 681 O O . PRO A 1 84 ? 17.141 -19.385 3.699 1.00 83.88 84 PRO A O 1
ATOM 684 N N . LYS A 1 85 ? 15.343 -19.144 2.388 1.00 83.00 85 LYS A N 1
ATOM 685 C CA . LYS A 1 85 ? 14.482 -19.994 3.235 1.00 83.00 85 LYS A CA 1
ATOM 686 C C . LYS A 1 85 ? 14.413 -21.451 2.799 1.00 83.00 85 LYS A C 1
ATOM 688 O O . LYS A 1 85 ? 13.970 -22.264 3.598 1.00 83.00 85 LYS A O 1
ATOM 693 N N . ILE A 1 86 ? 14.802 -21.779 1.566 1.00 83.56 86 ILE A N 1
ATOM 694 C CA . ILE A 1 86 ? 14.781 -23.157 1.051 1.00 83.56 86 ILE A CA 1
ATOM 695 C C . ILE A 1 86 ? 16.199 -23.597 0.691 1.00 83.56 86 ILE A C 1
ATOM 697 O O . ILE A 1 86 ? 16.693 -24.571 1.249 1.00 83.56 86 ILE A O 1
ATOM 701 N N . TRP A 1 87 ? 16.877 -22.880 -0.209 1.00 78.69 87 TRP A N 1
ATOM 702 C CA . TRP A 1 87 ? 18.150 -23.343 -0.774 1.00 78.69 87 TRP A CA 1
ATOM 703 C C . TRP A 1 87 ? 19.298 -23.359 0.244 1.00 78.69 87 TRP A C 1
ATOM 705 O O . TRP A 1 87 ? 19.996 -24.366 0.380 1.00 78.69 87 TRP A O 1
ATOM 715 N N . GLU A 1 88 ? 19.485 -22.271 0.989 1.00 82.38 88 GLU A N 1
ATOM 716 C CA . GLU A 1 88 ? 20.531 -22.170 2.012 1.00 82.38 88 GLU A CA 1
ATOM 717 C C . GLU A 1 88 ? 20.407 -23.198 3.154 1.00 82.38 88 GLU A C 1
ATOM 719 O O . GLU A 1 88 ? 21.403 -23.867 3.438 1.00 82.38 88 GLU A O 1
ATOM 724 N N . PRO A 1 89 ? 19.248 -23.377 3.818 1.00 82.00 89 PRO A N 1
ATOM 725 C CA . PRO A 1 89 ? 19.120 -24.346 4.910 1.00 82.00 89 PRO A CA 1
ATOM 726 C C . PRO A 1 89 ? 19.192 -25.800 4.431 1.00 82.00 89 PRO A C 1
ATOM 728 O O . PRO A 1 89 ? 19.797 -26.635 5.104 1.00 82.00 89 PRO A O 1
ATOM 731 N N . VAL A 1 90 ? 18.670 -26.107 3.237 1.00 81.75 90 VAL A N 1
ATOM 732 C CA . VAL A 1 90 ? 18.823 -27.444 2.635 1.00 81.75 90 VAL A CA 1
ATOM 733 C C . VAL A 1 90 ? 20.296 -27.737 2.344 1.00 81.75 90 VAL A C 1
ATOM 735 O O . VAL A 1 90 ? 20.773 -28.828 2.652 1.00 81.75 90 VAL A O 1
ATOM 738 N N . SER A 1 91 ? 21.046 -26.748 1.845 1.00 80.25 91 SER A N 1
ATOM 739 C CA . SER A 1 91 ? 22.495 -26.875 1.615 1.00 80.25 91 SER A CA 1
ATOM 740 C C . SER A 1 91 ? 23.297 -27.044 2.914 1.00 80.25 91 SER A C 1
ATOM 742 O O . SER A 1 91 ? 24.387 -27.611 2.893 1.00 80.25 91 SER A O 1
ATOM 744 N N . LYS A 1 92 ? 22.761 -26.578 4.049 1.00 82.62 92 LYS A N 1
ATOM 745 C CA . LYS A 1 92 ? 23.341 -26.731 5.396 1.00 82.62 92 LYS A CA 1
ATOM 746 C C . LYS A 1 92 ? 22.920 -28.029 6.104 1.00 82.62 92 LYS A C 1
ATOM 748 O O . LYS A 1 92 ? 23.387 -28.287 7.209 1.00 82.62 92 LYS A O 1
ATOM 753 N N . GLY A 1 93 ? 22.076 -28.858 5.481 1.00 82.06 93 GLY A N 1
ATOM 754 C CA . GLY A 1 93 ? 21.634 -30.146 6.029 1.00 82.06 93 GLY A CA 1
ATOM 755 C C . GLY A 1 93 ? 20.432 -30.072 6.979 1.00 82.06 93 GLY A C 1
ATOM 756 O O . GLY A 1 93 ? 20.115 -31.061 7.641 1.00 82.06 93 GLY A O 1
ATOM 757 N N . GLU A 1 94 ? 19.729 -28.939 7.051 1.00 81.75 94 GLU A N 1
ATOM 758 C CA . GLU A 1 94 ? 18.529 -28.795 7.881 1.00 81.75 94 GLU A CA 1
ATOM 759 C C . GLU A 1 94 ? 17.311 -29.455 7.212 1.00 81.75 94 GLU A C 1
ATOM 761 O O . GLU A 1 94 ? 16.519 -28.828 6.504 1.00 81.75 94 GLU A O 1
ATOM 766 N N . LEU A 1 95 ? 17.133 -30.755 7.465 1.00 77.62 95 LEU A N 1
ATOM 767 C CA . LEU A 1 95 ? 16.054 -31.565 6.877 1.00 77.62 95 LEU A CA 1
ATOM 768 C C . LEU A 1 95 ? 14.638 -31.096 7.269 1.00 77.62 95 LEU A C 1
ATOM 770 O O . LEU A 1 95 ? 13.672 -31.412 6.576 1.00 77.62 95 LEU A O 1
ATOM 774 N N . LEU A 1 96 ? 14.493 -30.316 8.345 1.00 82.50 96 LEU A N 1
ATOM 775 C CA . LEU A 1 96 ? 13.197 -29.811 8.811 1.00 82.50 96 LEU A CA 1
ATOM 776 C C . LEU A 1 96 ? 12.544 -28.842 7.807 1.00 82.50 96 LEU A C 1
ATOM 778 O O . LEU A 1 96 ? 11.318 -28.763 7.739 1.00 82.50 96 LEU A O 1
ATOM 782 N N . VAL A 1 97 ? 13.340 -28.170 6.967 1.00 82.19 97 VAL A N 1
ATOM 783 C CA . VAL A 1 97 ? 12.857 -27.239 5.931 1.00 82.19 97 VAL A CA 1
ATOM 784 C C . VAL A 1 97 ? 12.234 -27.965 4.731 1.00 82.19 97 VAL A C 1
ATOM 786 O O . VAL A 1 97 ? 11.444 -27.381 3.983 1.00 82.19 97 VAL A O 1
ATOM 789 N N . ILE A 1 98 ? 12.499 -29.264 4.576 1.00 82.88 98 ILE A N 1
ATOM 790 C CA . ILE A 1 98 ? 11.941 -30.070 3.485 1.00 82.88 98 ILE A CA 1
ATOM 791 C C . ILE A 1 98 ? 10.421 -30.185 3.618 1.00 82.88 98 ILE A C 1
ATOM 793 O O . ILE A 1 98 ? 9.721 -30.072 2.615 1.00 82.88 98 ILE A O 1
ATOM 797 N N . ILE A 1 99 ? 9.890 -30.338 4.837 1.00 84.88 99 ILE A N 1
ATOM 798 C CA . ILE A 1 99 ? 8.444 -30.504 5.051 1.00 84.88 99 ILE A CA 1
ATOM 799 C C . ILE A 1 99 ? 7.670 -29.251 4.583 1.00 84.88 99 ILE A C 1
ATOM 801 O O . ILE A 1 99 ? 6.802 -29.394 3.716 1.00 84.88 99 ILE A O 1
ATOM 805 N N . PRO A 1 100 ? 7.994 -28.019 5.037 1.00 82.56 100 PRO A N 1
ATOM 806 C CA . PRO A 1 100 ? 7.382 -26.803 4.502 1.00 82.56 100 PRO A CA 1
ATOM 807 C C . PRO A 1 100 ? 7.620 -26.608 3.003 1.00 82.56 100 PRO A C 1
ATOM 809 O O . PRO A 1 100 ? 6.734 -26.117 2.310 1.00 82.56 100 PRO A O 1
ATOM 812 N N . SER A 1 101 ? 8.786 -27.006 2.486 1.00 84.12 101 SER A N 1
ATOM 813 C CA . SER A 1 101 ? 9.116 -26.854 1.062 1.00 84.12 101 SER A CA 1
ATOM 814 C C . SER A 1 101 ? 8.257 -27.754 0.176 1.00 84.12 101 SER A C 1
ATOM 816 O O . SER A 1 101 ? 7.730 -27.300 -0.835 1.00 84.12 101 SER A O 1
ATOM 818 N N . VAL A 1 102 ? 8.047 -29.010 0.575 1.00 87.88 102 VAL A N 1
ATOM 819 C CA . VAL A 1 102 ? 7.161 -29.952 -0.125 1.00 87.88 102 VAL A CA 1
ATOM 820 C C . VAL A 1 102 ? 5.708 -29.485 -0.045 1.00 87.88 102 VAL A C 1
ATOM 822 O O . VAL A 1 102 ? 5.003 -29.510 -1.054 1.00 87.88 102 VAL A O 1
ATOM 825 N N . LEU A 1 103 ? 5.264 -28.989 1.115 1.00 86.69 103 LEU A N 1
ATOM 826 C CA . LEU A 1 103 ? 3.933 -28.392 1.257 1.00 86.69 103 LEU A CA 1
ATOM 827 C C . LEU A 1 103 ? 3.777 -27.124 0.403 1.00 86.69 103 LEU A C 1
ATOM 829 O O . LEU A 1 103 ? 2.724 -26.929 -0.200 1.00 86.69 103 LEU A O 1
ATOM 833 N N . GLY A 1 104 ? 4.818 -26.303 0.274 1.00 84.81 104 GLY A N 1
ATOM 834 C CA . GLY A 1 104 ? 4.834 -25.146 -0.623 1.00 84.81 104 GLY A CA 1
ATOM 835 C C . GLY A 1 104 ? 4.768 -25.549 -2.096 1.00 84.81 104 GLY A C 1
ATOM 836 O O . GLY A 1 104 ? 3.937 -25.032 -2.841 1.00 84.81 104 GLY A O 1
ATOM 837 N N . LEU A 1 105 ? 5.569 -26.532 -2.514 1.00 86.50 105 LEU A N 1
ATOM 838 C CA . LEU A 1 105 ? 5.530 -27.083 -3.872 1.00 86.50 105 LEU A CA 1
ATOM 839 C C . LEU A 1 105 ? 4.182 -27.735 -4.190 1.00 86.50 105 LEU A C 1
ATOM 841 O O . LEU A 1 105 ? 3.712 -27.646 -5.324 1.00 86.50 105 LEU A O 1
ATOM 845 N N . SER A 1 106 ? 3.515 -28.324 -3.193 1.00 89.12 106 SER A N 1
ATOM 846 C CA . SER A 1 106 ? 2.178 -28.892 -3.365 1.00 89.12 106 SER A CA 1
ATOM 847 C C . SER A 1 106 ? 1.156 -27.863 -3.857 1.00 89.12 106 SER A C 1
ATOM 849 O O . SER A 1 106 ? 0.226 -28.227 -4.574 1.00 89.12 106 SER A O 1
ATOM 851 N N . LEU A 1 107 ? 1.353 -26.571 -3.572 1.00 87.75 107 LEU A N 1
ATOM 852 C CA . LEU A 1 107 ? 0.482 -25.501 -4.062 1.00 87.75 107 LEU A CA 1
ATOM 853 C C . LEU A 1 107 ? 0.561 -25.340 -5.584 1.00 87.75 107 LEU A C 1
ATOM 855 O O . LEU A 1 107 ? -0.446 -25.018 -6.207 1.00 87.75 107 LEU A O 1
ATOM 859 N N . LEU A 1 108 ? 1.707 -25.635 -6.208 1.00 87.69 108 LEU A N 1
ATOM 860 C CA . LEU A 1 108 ? 1.862 -25.573 -7.667 1.00 87.69 108 LEU A CA 1
ATOM 861 C C . LEU A 1 108 ? 0.986 -26.607 -8.387 1.00 87.69 108 LEU A C 1
ATOM 863 O O . LEU A 1 108 ? 0.632 -26.418 -9.549 1.00 87.69 108 LEU A O 1
ATOM 867 N N . THR A 1 109 ? 0.559 -27.669 -7.695 1.00 90.25 109 THR A N 1
ATOM 868 C CA . THR A 1 109 ? -0.358 -28.665 -8.273 1.00 90.25 109 THR A CA 1
ATOM 869 C C . THR A 1 109 ? -1.738 -28.089 -8.605 1.00 90.25 109 THR A C 1
ATOM 871 O O . THR A 1 109 ? -2.472 -28.708 -9.373 1.00 90.25 109 THR A O 1
ATOM 874 N N . GLN A 1 110 ? -2.075 -26.883 -8.121 1.00 87.69 110 GLN A N 1
ATOM 875 C CA . GLN A 1 110 ? -3.317 -26.184 -8.473 1.00 87.69 110 GLN A CA 1
ATOM 876 C C . GLN A 1 110 ? -3.437 -25.875 -9.974 1.00 87.69 110 GLN A C 1
ATOM 878 O O . GLN A 1 110 ? -4.546 -25.787 -10.492 1.00 87.69 110 GLN A O 1
ATOM 883 N N . PHE A 1 111 ? -2.312 -25.742 -10.688 1.00 88.50 111 PHE A N 1
ATOM 884 C CA . PHE A 1 111 ? -2.320 -25.483 -12.131 1.00 88.50 111 PHE A CA 1
ATOM 885 C C . PHE A 1 111 ? -2.709 -26.720 -12.955 1.00 88.50 111 PHE A C 1
ATOM 887 O O . PHE A 1 111 ? -3.010 -26.599 -14.141 1.00 88.50 111 PHE A O 1
ATOM 894 N N . VAL A 1 112 ? -2.727 -27.910 -12.341 1.00 92.06 112 VAL A N 1
ATOM 895 C CA . VAL A 1 112 ? -3.091 -29.172 -12.992 1.00 92.06 112 VAL A CA 1
ATOM 896 C C . VAL A 1 112 ? -4.382 -29.707 -12.360 1.00 92.06 112 VAL A C 1
ATOM 898 O O . 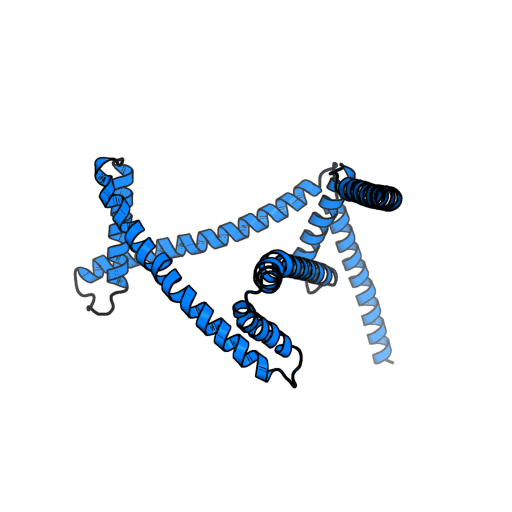VAL A 1 112 ? -4.330 -30.321 -11.290 1.00 92.06 112 VAL A O 1
ATOM 901 N N . PRO A 1 113 ? -5.547 -29.569 -13.028 1.00 82.88 113 PRO A N 1
ATOM 902 C CA . PRO A 1 113 ? -6.847 -29.941 -12.458 1.00 82.88 113 PRO A CA 1
ATOM 903 C C . PRO A 1 113 ? -6.919 -31.382 -11.928 1.00 82.88 113 PRO A C 1
ATOM 905 O O . PRO A 1 113 ? -7.615 -31.651 -10.955 1.00 82.88 113 PRO A O 1
ATOM 908 N N . LYS A 1 114 ? -6.154 -32.309 -12.524 1.00 89.31 114 LYS A N 1
ATOM 909 C CA . LYS A 1 114 ? -6.113 -33.729 -12.133 1.00 89.31 114 LYS A CA 1
ATOM 910 C C . LYS A 1 114 ? -5.458 -33.988 -10.767 1.00 89.31 114 LYS A C 1
ATOM 912 O O . LYS A 1 114 ? -5.808 -34.964 -10.116 1.00 89.31 114 LYS A O 1
ATOM 917 N N . ILE A 1 115 ? -4.504 -33.152 -10.345 1.00 91.00 115 ILE A N 1
ATOM 918 C CA . ILE A 1 115 ? -3.693 -33.356 -9.122 1.00 91.00 115 ILE A CA 1
ATOM 919 C C . ILE A 1 115 ? -3.978 -32.264 -8.074 1.00 91.00 115 ILE A C 1
ATOM 921 O O . ILE A 1 115 ? -3.499 -32.330 -6.947 1.00 91.00 115 ILE A O 1
ATOM 925 N N . SER A 1 116 ? -4.859 -31.312 -8.389 1.00 87.81 116 SER A N 1
ATOM 926 C CA . SER A 1 116 ? -5.213 -30.183 -7.522 1.00 87.81 116 SER A CA 1
ATOM 927 C C . SER A 1 116 ? -5.721 -30.562 -6.120 1.00 87.81 116 SER A C 1
ATOM 929 O O . SER A 1 116 ? -5.843 -29.685 -5.273 1.00 87.81 116 SER A O 1
ATOM 931 N N . TRP A 1 117 ? -6.040 -31.823 -5.821 1.00 89.12 117 TRP A N 1
ATOM 932 C CA . TRP A 1 117 ? -6.406 -32.221 -4.459 1.00 89.12 117 TRP A CA 1
ATOM 933 C C . TRP A 1 117 ? -5.225 -32.129 -3.475 1.00 89.12 117 TRP A C 1
ATOM 935 O O . TRP A 1 117 ? -5.453 -31.860 -2.296 1.00 89.12 117 TRP A O 1
ATOM 945 N N . ILE A 1 118 ? -3.980 -32.284 -3.951 1.00 90.69 118 ILE A N 1
ATOM 946 C CA . ILE A 1 118 ? -2.771 -32.234 -3.113 1.00 90.69 118 ILE A CA 1
ATOM 947 C C . ILE A 1 118 ? -2.540 -30.814 -2.570 1.00 90.69 118 ILE A C 1
ATOM 949 O O . ILE A 1 118 ? -2.129 -30.656 -1.420 1.00 90.69 118 ILE A O 1
ATOM 953 N N . SER A 1 119 ? -2.893 -29.773 -3.335 1.00 90.81 119 SER A N 1
ATOM 954 C CA . SER A 1 119 ? -2.747 -28.377 -2.894 1.00 90.81 119 SER A CA 1
ATOM 955 C C . SER A 1 119 ? -3.557 -28.053 -1.633 1.00 90.81 119 SER A C 1
ATOM 957 O O . SER A 1 119 ? -3.183 -27.151 -0.885 1.00 90.81 119 SER A O 1
ATOM 959 N N . ARG A 1 120 ? -4.624 -28.816 -1.335 1.00 90.00 120 ARG A N 1
ATOM 960 C CA . ARG A 1 120 ? -5.453 -28.632 -0.130 1.00 90.00 120 ARG A CA 1
ATOM 961 C C . ARG A 1 120 ? -4.636 -28.758 1.154 1.00 90.00 120 ARG A C 1
ATOM 963 O O . ARG A 1 120 ? -4.843 -27.968 2.070 1.00 90.00 120 ARG A O 1
ATOM 970 N N . TYR A 1 121 ? -3.683 -29.691 1.210 1.00 90.69 121 TYR A N 1
ATOM 971 C CA . TYR A 1 121 ? -2.804 -29.847 2.372 1.00 90.69 121 TYR A CA 1
ATOM 972 C C . TYR A 1 121 ? -1.920 -28.613 2.569 1.00 90.69 121 TYR A C 1
ATOM 974 O O . TYR A 1 121 ? -1.873 -28.062 3.671 1.00 90.69 121 TYR A O 1
ATOM 982 N N . GLY A 1 122 ? -1.306 -28.116 1.489 1.00 89.69 122 GLY A N 1
ATOM 983 C CA . GLY A 1 122 ? -0.551 -26.863 1.505 1.00 89.69 122 GLY A CA 1
ATOM 984 C C . GLY A 1 122 ? -1.398 -25.676 1.978 1.00 89.69 122 GLY A C 1
ATOM 985 O O . GLY A 1 122 ? -0.959 -24.916 2.841 1.00 89.69 122 GLY A O 1
ATOM 986 N N . PHE A 1 123 ? -2.640 -25.553 1.495 1.00 88.50 123 PHE A N 1
ATOM 987 C CA . PHE A 1 123 ? -3.559 -24.492 1.918 1.00 88.50 123 PHE A CA 1
ATOM 988 C C . PHE A 1 123 ? -3.953 -24.590 3.396 1.00 88.50 123 PHE A C 1
ATOM 990 O O . PHE A 1 123 ? -3.950 -23.572 4.085 1.00 88.50 123 PHE A O 1
ATOM 997 N N . THR A 1 124 ? -4.247 -25.787 3.915 1.00 91.19 124 THR A N 1
ATOM 998 C CA . THR A 1 124 ? -4.571 -25.953 5.346 1.00 91.19 124 THR A CA 1
ATOM 999 C C . THR A 1 124 ? -3.399 -25.581 6.250 1.00 91.19 124 THR A C 1
ATOM 1001 O O . THR A 1 124 ? -3.598 -24.900 7.256 1.00 91.19 124 THR A O 1
ATOM 1004 N N . PHE A 1 125 ? -2.175 -25.952 5.863 1.00 90.81 125 PHE A N 1
ATOM 1005 C CA . PHE A 1 125 ? -0.969 -25.566 6.589 1.00 90.81 125 PHE A CA 1
ATOM 1006 C C . PHE A 1 125 ? 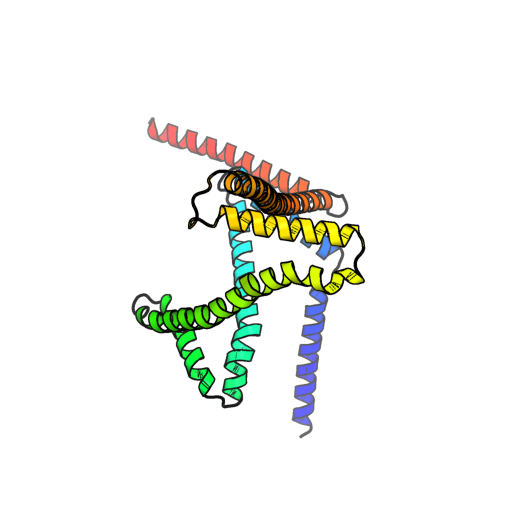-0.750 -24.049 6.548 1.00 90.81 125 PHE A C 1
ATOM 1008 O O . PHE A 1 125 ? -0.521 -23.438 7.590 1.00 90.81 125 PHE A O 1
ATOM 1015 N N . MET A 1 126 ? -0.888 -23.424 5.373 1.00 89.62 126 MET A N 1
ATOM 1016 C CA . MET A 1 126 ? -0.768 -21.970 5.219 1.00 89.62 126 MET A CA 1
ATOM 1017 C C . MET A 1 126 ? -1.810 -21.219 6.058 1.00 89.62 126 MET A C 1
ATOM 1019 O O . MET A 1 126 ? -1.460 -20.251 6.727 1.00 89.62 126 MET A O 1
ATOM 1023 N N . MET A 1 127 ? -3.066 -21.678 6.066 1.00 91.69 127 MET A N 1
ATOM 1024 C CA . MET A 1 127 ? -4.146 -21.080 6.857 1.00 91.69 127 MET A CA 1
ATOM 1025 C C . MET A 1 127 ? -3.883 -21.222 8.362 1.00 91.69 127 MET A C 1
ATOM 1027 O O . MET A 1 127 ? -4.017 -20.248 9.098 1.00 91.69 127 MET A O 1
ATOM 1031 N N . GLY A 1 128 ? -3.473 -22.409 8.823 1.00 93.25 128 GLY A N 1
ATOM 1032 C CA . GLY A 1 128 ? -3.173 -22.664 10.235 1.00 93.25 128 GLY A CA 1
ATOM 1033 C C . GLY A 1 128 ? -1.970 -21.864 10.737 1.00 93.25 128 GLY A C 1
ATOM 1034 O O . GLY A 1 128 ? -2.051 -21.215 11.778 1.00 93.25 128 GLY A O 1
ATOM 1035 N N . TYR A 1 129 ? -0.879 -21.845 9.969 1.00 90.88 129 TYR A N 1
ATOM 1036 C CA . TYR A 1 129 ? 0.303 -21.036 10.274 1.00 90.88 129 TYR A CA 1
ATOM 1037 C C . TYR A 1 129 ? -0.010 -19.534 10.223 1.00 90.88 129 TYR A C 1
ATOM 1039 O O . TYR A 1 129 ? 0.340 -18.792 11.139 1.00 90.88 129 TYR A O 1
ATOM 1047 N N . GLY A 1 130 ? -0.723 -19.094 9.182 1.00 92.00 130 GLY A N 1
ATOM 1048 C CA . GLY A 1 130 ? -1.142 -17.707 9.005 1.00 92.00 130 GLY A CA 1
ATOM 1049 C C . GLY A 1 130 ? -2.014 -17.220 10.158 1.00 92.00 130 GLY A C 1
ATOM 1050 O O . GLY A 1 130 ? -1.714 -16.183 10.737 1.00 92.00 130 GLY A O 1
ATOM 1051 N N . ALA A 1 131 ? -3.030 -17.989 10.556 1.00 93.50 131 ALA A N 1
ATOM 1052 C CA . ALA A 1 131 ? -3.862 -17.673 11.715 1.00 93.50 131 ALA A CA 1
ATOM 1053 C C . ALA A 1 131 ? -3.061 -17.703 13.028 1.00 93.50 131 ALA A C 1
ATOM 1055 O O . ALA A 1 131 ? -3.220 -16.812 13.862 1.00 93.50 131 ALA A O 1
ATOM 1056 N N . GLY A 1 132 ? -2.162 -18.681 13.190 1.00 93.88 132 GLY A N 1
ATOM 1057 C CA . GLY A 1 132 ? -1.302 -18.811 14.366 1.00 93.88 132 GLY A CA 1
ATOM 1058 C C . GLY A 1 132 ? -0.354 -17.628 14.574 1.00 93.88 132 GLY A C 1
ATOM 1059 O O . GLY A 1 132 ? -0.063 -17.287 15.715 1.00 93.88 132 GLY A O 1
ATOM 1060 N N . LEU A 1 133 ? 0.088 -16.969 13.499 1.00 92.75 133 LEU A N 1
ATOM 1061 C CA . LEU A 1 133 ? 0.864 -15.728 13.581 1.00 92.75 133 LEU A CA 1
ATOM 1062 C C . LEU A 1 133 ? -0.019 -14.478 13.649 1.00 92.75 133 LEU A C 1
ATOM 1064 O O . LEU A 1 133 ? 0.257 -13.574 14.436 1.00 92.75 133 LEU A O 1
ATOM 1068 N N . ALA A 1 134 ? -1.071 -14.414 12.833 1.00 93.00 134 ALA A N 1
ATOM 1069 C CA . ALA A 1 134 ? -1.900 -13.224 12.689 1.00 93.00 134 ALA A CA 1
ATOM 1070 C C . ALA A 1 134 ? -2.747 -12.943 13.934 1.00 93.00 134 ALA A C 1
ATOM 1072 O O . ALA A 1 134 ? -2.889 -11.780 14.298 1.00 93.00 134 ALA A O 1
ATOM 1073 N N . ILE A 1 135 ? -3.283 -13.970 14.607 1.00 93.69 135 ILE A N 1
ATOM 1074 C CA . ILE A 1 135 ? -4.123 -13.773 15.798 1.00 93.69 135 ILE A CA 1
ATOM 1075 C C . ILE A 1 135 ? -3.308 -13.149 16.945 1.00 93.69 135 ILE A C 1
ATOM 1077 O O . ILE A 1 135 ? -3.711 -12.091 17.429 1.00 93.69 135 ILE A O 1
ATOM 1081 N N . PRO A 1 136 ? -2.156 -13.709 17.375 1.00 93.25 136 PRO A N 1
ATOM 1082 C CA . PRO A 1 136 ? -1.354 -13.082 18.423 1.00 93.25 136 PRO A CA 1
ATOM 1083 C C . PRO A 1 136 ? -0.797 -11.722 18.004 1.00 93.25 136 PRO A C 1
ATOM 1085 O O . PRO A 1 136 ? -0.784 -10.800 18.819 1.00 93.25 136 PRO A O 1
ATOM 1088 N N . ALA A 1 137 ? -0.365 -11.578 16.743 1.00 90.75 137 ALA A N 1
ATOM 1089 C CA . ALA A 1 137 ? 0.140 -10.308 16.233 1.00 90.75 137 ALA A CA 1
ATOM 1090 C C . ALA A 1 137 ? -0.944 -9.227 16.280 1.00 90.75 137 ALA A C 1
ATOM 1092 O O . ALA A 1 137 ? -0.714 -8.201 16.906 1.00 90.75 137 ALA A O 1
ATOM 1093 N N . GLY A 1 138 ? -2.131 -9.489 15.726 1.00 92.00 138 GLY A N 1
ATOM 1094 C CA . GLY A 1 138 ? -3.262 -8.560 15.744 1.00 92.00 138 GLY A CA 1
ATOM 1095 C C . GLY A 1 138 ? -3.727 -8.227 17.162 1.00 92.00 138 GLY A C 1
ATOM 1096 O O . GLY A 1 138 ? -3.974 -7.067 17.474 1.00 92.00 138 GLY A O 1
ATOM 1097 N N . LEU A 1 139 ? -3.755 -9.197 18.081 1.00 91.88 139 LEU A N 1
ATOM 1098 C CA . LEU A 1 139 ? -4.025 -8.907 19.496 1.00 91.88 139 LEU A CA 1
ATOM 1099 C C . LEU A 1 139 ? -2.960 -7.977 20.099 1.00 91.88 139 LEU A C 1
ATOM 1101 O O . LEU A 1 139 ? -3.293 -7.014 20.791 1.00 91.88 139 LEU A O 1
ATOM 1105 N N . SER A 1 140 ? -1.679 -8.221 19.826 1.00 89.81 140 SER A N 1
ATOM 1106 C CA . SER A 1 140 ? -0.594 -7.398 20.363 1.00 89.81 140 SER A CA 1
ATOM 1107 C C . SER A 1 140 ? -0.542 -5.997 19.740 1.00 89.81 140 SER A C 1
ATOM 1109 O O . SER A 1 140 ? -0.313 -5.020 20.456 1.00 89.81 140 SER A O 1
ATOM 1111 N N . THR A 1 141 ? -0.715 -5.874 18.424 1.00 88.00 141 THR A N 1
ATOM 1112 C CA . THR A 1 141 ? -0.601 -4.599 17.703 1.00 88.00 141 THR A CA 1
ATOM 1113 C C . THR A 1 141 ? -1.881 -3.790 17.780 1.00 88.00 141 THR A 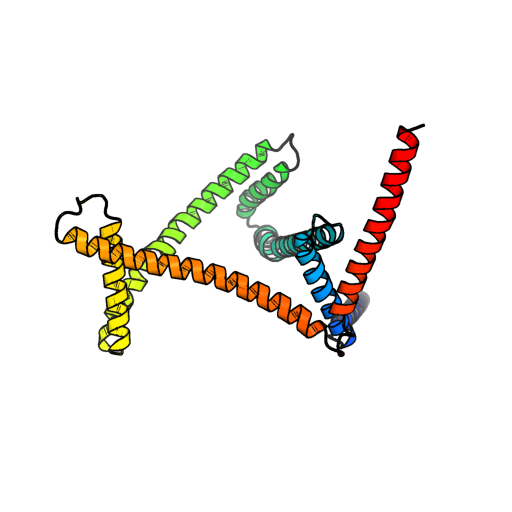C 1
ATOM 1115 O O . THR A 1 141 ? -1.823 -2.595 18.052 1.00 88.00 141 THR A O 1
ATOM 1118 N N . ASP A 1 142 ? -3.036 -4.422 17.605 1.00 88.38 142 ASP A N 1
ATOM 1119 C CA . ASP A 1 142 ? -4.286 -3.688 17.432 1.00 88.38 142 ASP A CA 1
ATOM 1120 C C . ASP A 1 142 ? -4.993 -3.483 18.768 1.00 88.38 142 ASP A C 1
ATOM 1122 O O . ASP A 1 142 ? -5.572 -2.426 18.983 1.00 88.38 142 ASP A O 1
ATOM 1126 N N . PHE A 1 143 ? -4.912 -4.437 19.701 1.00 85.88 143 PHE A N 1
ATOM 1127 C CA . PHE A 1 143 ? -5.538 -4.289 21.019 1.00 85.88 143 PHE A CA 1
ATOM 1128 C C . PHE A 1 143 ? -4.558 -3.763 22.067 1.00 85.88 143 PHE A C 1
ATOM 1130 O O . PHE A 1 143 ? -4.768 -2.685 22.625 1.00 85.88 143 PHE A O 1
ATOM 1137 N N . ILE A 1 144 ? -3.469 -4.489 22.336 1.00 90.44 144 ILE A N 1
ATOM 1138 C CA . ILE A 1 144 ? -2.553 -4.133 23.432 1.00 90.44 144 ILE A CA 1
ATOM 1139 C C . ILE A 1 144 ? -1.826 -2.816 23.146 1.00 90.44 144 ILE A C 1
ATOM 1141 O O . ILE A 1 144 ? -1.775 -1.948 24.021 1.00 90.44 144 ILE A O 1
ATOM 1145 N N . SER A 1 145 ? -1.309 -2.624 21.928 1.00 90.44 145 SER A N 1
ATOM 1146 C CA . SER A 1 145 ? -0.623 -1.375 21.574 1.00 90.44 145 SER A CA 1
ATOM 1147 C C . SER A 1 145 ? -1.563 -0.170 21.577 1.00 90.44 145 SER A C 1
ATOM 1149 O O . SER A 1 145 ? -1.163 0.896 22.036 1.00 90.44 145 SER A O 1
ATOM 1151 N N . GLN A 1 146 ? -2.821 -0.315 21.143 1.00 88.00 146 GLN A N 1
ATOM 1152 C CA . GLN A 1 146 ? -3.781 0.797 21.166 1.00 88.00 146 GLN A CA 1
ATOM 1153 C C . GLN A 1 146 ? -4.192 1.193 22.592 1.00 88.00 146 GLN A C 1
ATOM 1155 O O . GLN A 1 146 ? -4.239 2.387 22.911 1.00 88.00 146 GLN A O 1
ATOM 1160 N N . ILE A 1 147 ? -4.418 0.212 23.476 1.00 88.75 147 ILE A N 1
ATOM 1161 C CA . ILE A 1 147 ? -4.663 0.460 24.907 1.00 88.75 147 ILE A CA 1
ATOM 1162 C C . ILE A 1 147 ? -3.444 1.157 25.523 1.00 88.75 147 ILE A C 1
ATOM 1164 O O . ILE A 1 147 ? -3.574 2.213 26.147 1.00 88.75 147 ILE A O 1
ATOM 1168 N N . GLY A 1 148 ? -2.246 0.616 25.285 1.00 87.56 148 GLY A N 1
ATOM 1169 C CA . GLY A 1 148 ? -0.992 1.217 25.732 1.00 87.56 148 GLY A CA 1
ATOM 1170 C C . GLY A 1 148 ? -0.791 2.632 25.185 1.00 87.56 148 GLY A C 1
ATOM 1171 O O . GLY A 1 148 ? -0.386 3.518 25.929 1.00 87.56 148 GLY A O 1
ATOM 1172 N N . GLY A 1 149 ? -1.132 2.877 23.921 1.00 86.31 149 GLY A N 1
ATOM 1173 C CA . GLY A 1 149 ? -1.031 4.177 23.260 1.00 86.31 149 GLY A CA 1
ATOM 1174 C C . GLY A 1 149 ? -1.962 5.234 23.850 1.00 86.31 149 GLY A C 1
ATOM 1175 O O . GLY A 1 149 ? -1.582 6.400 23.923 1.00 86.31 149 GLY A O 1
ATOM 1176 N N . THR A 1 150 ? -3.135 4.828 24.337 1.00 87.25 150 THR A N 1
ATOM 1177 C CA . THR A 1 150 ? -4.087 5.737 24.993 1.00 87.25 150 THR A CA 1
ATOM 1178 C C . THR A 1 150 ? -3.693 6.016 26.448 1.00 87.25 150 THR A C 1
ATOM 1180 O O . THR A 1 150 ? -3.911 7.119 26.939 1.00 87.25 150 THR A O 1
ATOM 1183 N N . ILE A 1 151 ? -3.064 5.058 27.140 1.00 87.19 151 ILE A N 1
ATOM 1184 C CA . ILE A 1 151 ? -2.681 5.192 28.559 1.00 87.19 151 ILE A CA 1
ATOM 1185 C C . ILE A 1 151 ? -1.293 5.832 28.740 1.00 87.19 151 ILE A C 1
ATOM 1187 O O . ILE A 1 151 ? -1.087 6.605 29.675 1.00 87.19 151 ILE A O 1
ATOM 1191 N N . LYS A 1 152 ? -0.327 5.553 27.855 1.00 86.38 152 LYS A N 1
ATOM 1192 C CA . LYS A 1 152 ? 1.075 6.002 27.971 1.00 86.38 152 LYS A CA 1
ATOM 1193 C C . LYS A 1 152 ? 1.247 7.520 28.149 1.00 86.38 152 LYS A C 1
ATOM 1195 O O . LYS A 1 152 ? 2.097 7.901 28.949 1.00 86.38 152 LYS A O 1
ATOM 1200 N N . PRO A 1 153 ? 0.476 8.403 27.490 1.00 84.69 153 PRO A N 1
ATOM 1201 C CA . PRO A 1 153 ? 0.587 9.841 27.731 1.00 84.69 153 PRO A CA 1
ATOM 1202 C C . PRO A 1 153 ? 0.338 10.237 29.196 1.00 84.69 153 PRO A C 1
ATOM 1204 O O . PRO A 1 153 ? 0.946 11.182 29.692 1.00 84.69 153 PRO A O 1
ATOM 1207 N N . PHE A 1 154 ? -0.480 9.471 29.926 1.00 83.88 154 PHE A N 1
ATOM 1208 C CA . PHE A 1 154 ? -0.803 9.752 31.325 1.00 83.88 154 PHE A CA 1
ATOM 1209 C C . PHE A 1 154 ? 0.322 9.394 32.304 1.00 83.88 154 PHE A C 1
ATOM 1211 O O . PHE A 1 154 ? 0.361 9.939 33.404 1.00 83.88 154 PHE A O 1
ATOM 1218 N N . SER A 1 155 ? 1.274 8.533 31.927 1.00 82.94 155 SER A N 1
ATOM 1219 C CA . SER A 1 155 ? 2.440 8.247 32.780 1.00 82.94 155 SER A CA 1
ATOM 1220 C C . SER A 1 155 ? 3.524 9.326 32.696 1.00 82.94 155 SER A C 1
ATOM 1222 O O . SER A 1 155 ? 4.375 9.411 33.576 1.00 82.94 155 SER A O 1
ATOM 1224 N N . MET A 1 156 ? 3.480 10.177 31.666 1.00 82.75 156 MET A N 1
ATOM 1225 C CA . MET A 1 156 ? 4.453 11.245 31.411 1.00 82.75 156 MET A CA 1
ATOM 1226 C C . MET A 1 156 ? 3.890 12.645 31.707 1.00 82.75 156 MET A C 1
ATOM 1228 O O . MET A 1 156 ? 4.472 13.644 31.292 1.00 82.75 156 MET A O 1
ATOM 1232 N N . LEU A 1 157 ? 2.775 12.743 32.444 1.00 79.19 157 LEU A N 1
ATOM 1233 C CA . LEU A 1 157 ? 2.093 14.017 32.726 1.00 79.19 157 LEU A CA 1
ATOM 1234 C C . LEU A 1 157 ? 3.014 15.083 33.335 1.00 79.19 157 LEU A C 1
ATOM 1236 O O . LEU A 1 157 ? 2.874 16.257 33.014 1.00 79.19 157 LEU A O 1
ATOM 1240 N N . ALA A 1 158 ? 3.968 14.681 34.179 1.00 76.50 158 ALA A N 1
ATOM 1241 C CA . ALA A 1 158 ? 4.881 15.601 34.859 1.00 76.50 158 ALA A CA 1
ATOM 1242 C C . ALA A 1 158 ? 5.878 16.305 33.916 1.00 76.50 158 ALA A C 1
ATOM 1244 O O . ALA A 1 158 ? 6.425 17.344 34.274 1.00 76.50 158 ALA A O 1
ATOM 1245 N N . THR A 1 159 ? 6.119 15.757 32.723 1.00 81.06 159 THR A N 1
ATOM 1246 C CA . THR A 1 159 ? 7.070 16.283 31.727 1.00 81.06 159 THR A CA 1
ATOM 1247 C C . THR A 1 159 ? 6.389 16.839 30.473 1.00 81.06 159 THR A C 1
ATOM 1249 O O . THR A 1 159 ? 7.072 17.303 29.560 1.00 81.06 159 THR A O 1
ATOM 1252 N N . MET A 1 160 ? 5.055 16.817 30.405 1.00 83.00 160 MET A N 1
ATOM 1253 C CA . MET A 1 160 ? 4.286 17.266 29.242 1.00 83.00 160 MET A CA 1
ATOM 1254 C C . MET A 1 160 ? 3.901 18.747 29.307 1.00 83.00 160 MET A C 1
ATOM 1256 O O . MET A 1 160 ? 3.672 19.313 30.373 1.00 83.00 160 MET A O 1
ATOM 1260 N N . SER A 1 161 ? 3.766 19.379 28.135 1.00 89.25 161 SER A N 1
ATOM 1261 C CA . SER A 1 161 ? 3.196 20.726 28.042 1.00 89.25 161 SER A CA 1
ATOM 1262 C C . SER A 1 161 ? 1.692 20.709 28.360 1.00 89.25 161 SER A C 1
ATOM 1264 O O . SER A 1 161 ? 1.021 19.710 28.076 1.00 89.25 161 SER A O 1
ATOM 1266 N N . PRO A 1 162 ? 1.112 21.818 28.861 1.00 86.75 162 PRO A N 1
ATOM 1267 C CA . PRO A 1 162 ? -0.325 21.894 29.142 1.00 86.75 162 PRO A CA 1
ATOM 1268 C C . PRO A 1 162 ? -1.213 21.517 27.943 1.00 86.75 162 PRO A C 1
ATOM 1270 O O . PRO A 1 162 ? -2.250 20.878 28.109 1.00 86.75 162 PRO A O 1
ATOM 1273 N N . TRP A 1 163 ? -0.779 21.844 26.720 1.00 89.25 163 TRP A N 1
ATOM 1274 C CA . TRP A 1 163 ? -1.493 21.486 25.490 1.00 89.25 163 TRP A CA 1
ATOM 1275 C C . TRP A 1 163 ? -1.448 19.982 25.185 1.00 89.25 163 TRP A C 1
ATOM 1277 O O . TRP A 1 163 ? -2.446 19.395 24.768 1.00 89.25 163 TRP A O 1
ATOM 1287 N N . ALA A 1 164 ? -0.308 19.330 25.426 1.00 86.44 164 ALA A N 1
ATOM 1288 C CA . ALA A 1 164 ? -0.176 17.885 25.246 1.00 86.44 164 ALA A CA 1
ATOM 1289 C C . ALA A 1 164 ? -1.020 17.100 26.265 1.00 86.44 164 ALA A C 1
ATOM 1291 O O . ALA A 1 164 ? -1.628 16.086 25.910 1.00 86.44 164 ALA A O 1
ATOM 1292 N N . ILE A 1 165 ? -1.114 17.602 27.502 1.00 87.25 165 ILE A N 1
ATOM 1293 C CA . ILE A 1 165 ? -1.987 17.041 28.542 1.00 87.25 165 ILE A CA 1
ATOM 1294 C C . ILE A 1 165 ? -3.453 17.137 28.108 1.00 87.25 165 ILE A C 1
ATOM 1296 O O . ILE A 1 165 ? -4.172 16.139 28.159 1.00 87.25 165 ILE A O 1
ATOM 1300 N N . PHE A 1 166 ? -3.883 18.304 27.615 1.00 89.81 166 PHE A N 1
ATOM 1301 C CA . PHE A 1 166 ? -5.242 18.495 27.107 1.00 89.81 166 PHE A CA 1
ATOM 1302 C C . PHE A 1 166 ? -5.575 17.524 25.966 1.00 89.81 166 PHE A C 1
ATOM 1304 O O . PHE A 1 166 ? -6.584 16.827 26.039 1.00 89.81 166 PHE A O 1
ATOM 1311 N N . ASN A 1 167 ? -4.705 17.406 24.956 1.00 90.25 167 ASN A N 1
ATOM 1312 C CA . ASN A 1 167 ? -4.920 16.477 23.839 1.00 90.25 167 ASN A CA 1
ATOM 1313 C C . ASN A 1 167 ? -5.039 15.023 24.308 1.00 90.25 167 ASN A C 1
ATOM 1315 O O . ASN A 1 167 ? -5.925 14.297 23.861 1.00 90.25 167 ASN A O 1
ATOM 1319 N N . SER A 1 168 ? -4.182 14.608 25.241 1.00 89.00 168 SER A N 1
ATOM 1320 C CA . SER A 1 168 ? -4.214 13.254 25.803 1.00 89.00 168 SER A CA 1
ATOM 1321 C C . SER A 1 168 ? -5.528 12.979 26.539 1.00 89.00 168 SER A C 1
ATOM 1323 O O . SER A 1 168 ? -6.122 11.912 26.380 1.00 89.00 168 SER A O 1
ATOM 1325 N N . LEU A 1 169 ? -6.025 13.967 27.288 1.00 89.88 169 LEU A N 1
ATOM 1326 C CA . LEU A 1 169 ? -7.297 13.897 28.005 1.00 89.88 169 LEU A CA 1
ATOM 1327 C C . LEU A 1 169 ? -8.484 13.827 27.035 1.00 89.88 169 LEU A C 1
ATOM 1329 O O . LEU A 1 169 ? -9.362 12.985 27.210 1.00 89.88 169 LEU A O 1
ATOM 1333 N N . VAL A 1 170 ? -8.480 14.633 25.969 1.00 90.56 170 VAL A N 1
ATOM 1334 C CA . VAL A 1 170 ? -9.505 14.588 24.912 1.00 90.56 170 VAL A CA 1
ATOM 1335 C C . VAL A 1 170 ? -9.552 13.214 24.242 1.00 90.56 170 VAL A C 1
ATOM 1337 O O . VAL A 1 170 ? -10.642 12.669 24.068 1.00 90.56 170 VAL A O 1
ATOM 1340 N N . VAL A 1 171 ? -8.398 12.626 23.911 1.00 89.81 171 VAL A N 1
ATOM 1341 C CA . VAL A 1 171 ? -8.325 11.286 23.302 1.00 89.81 171 VAL A CA 1
ATOM 1342 C C . VAL A 1 171 ? -8.850 10.214 24.260 1.00 89.81 171 VAL A C 1
ATOM 1344 O O . VAL A 1 171 ? -9.668 9.392 23.851 1.00 89.81 171 VAL A O 1
ATOM 1347 N N . ALA A 1 172 ? -8.456 10.242 25.536 1.00 90.50 172 ALA A N 1
ATOM 1348 C CA . ALA A 1 172 ? -8.939 9.276 26.523 1.00 90.50 172 ALA A CA 1
ATOM 1349 C C . ALA A 1 172 ? -10.445 9.402 26.786 1.00 90.50 172 ALA A C 1
ATOM 1351 O O . ALA A 1 172 ? -11.158 8.398 26.785 1.00 90.50 172 ALA A O 1
ATOM 1352 N N . CYS A 1 173 ? -10.954 10.625 26.960 1.00 90.00 173 CYS A N 1
ATOM 1353 C CA . CYS A 1 173 ? -12.388 10.863 27.110 1.00 90.00 173 CYS A CA 1
ATOM 1354 C C . CYS A 1 173 ? -13.160 10.433 25.859 1.00 90.00 173 CYS A C 1
ATOM 1356 O O . CYS A 1 173 ? -14.193 9.781 25.986 1.00 90.00 173 CYS A O 1
ATOM 1358 N N . GLY A 1 174 ? -12.650 10.738 24.662 1.00 90.50 174 GLY A N 1
ATOM 1359 C CA . GLY A 1 174 ? -13.224 10.280 23.398 1.00 90.50 174 GLY A CA 1
ATOM 1360 C C . GLY A 1 174 ? -13.302 8.755 23.327 1.00 90.50 174 GLY A C 1
ATOM 1361 O O . GLY A 1 174 ? -14.373 8.213 23.060 1.00 90.50 174 GLY A O 1
ATOM 1362 N N . ALA A 1 175 ? -12.211 8.056 23.657 1.00 90.12 175 ALA A N 1
ATOM 1363 C CA . ALA A 1 175 ? -12.164 6.595 23.681 1.00 90.12 175 ALA A CA 1
ATOM 1364 C C . ALA A 1 175 ? -13.188 5.995 24.660 1.00 90.12 175 ALA A C 1
ATOM 1366 O O . ALA A 1 175 ? -13.942 5.096 24.288 1.00 90.12 175 ALA A O 1
ATOM 1367 N N . ILE A 1 176 ? -13.282 6.530 25.881 1.00 89.44 176 ILE A N 1
ATOM 1368 C CA . ILE A 1 176 ? -14.262 6.084 26.884 1.00 89.44 176 ILE A CA 1
ATOM 1369 C C . ILE A 1 176 ? -15.699 6.318 26.389 1.00 89.44 176 ILE A C 1
ATOM 1371 O O . ILE A 1 176 ? -16.531 5.414 26.470 1.00 89.44 176 ILE A O 1
ATOM 1375 N N . CYS A 1 177 ? -16.003 7.496 25.834 1.00 88.75 177 CYS A N 1
ATOM 1376 C CA . CYS A 1 177 ? -17.326 7.810 25.285 1.00 88.75 177 CYS A CA 1
ATOM 1377 C C . CYS A 1 177 ? -17.719 6.869 24.133 1.00 88.75 177 CYS A C 1
ATOM 1379 O O . CYS A 1 177 ? -18.865 6.423 24.067 1.00 88.75 177 CYS A O 1
ATOM 1381 N N . VAL A 1 178 ? -16.777 6.536 23.245 1.00 89.81 178 VAL A N 1
ATOM 1382 C CA . VAL A 1 178 ? -16.997 5.591 22.138 1.00 89.81 178 VAL A CA 1
ATOM 1383 C C . VAL A 1 178 ? -17.196 4.162 22.652 1.00 89.81 178 VAL A C 1
ATOM 1385 O O . VAL A 1 178 ? -18.076 3.458 22.158 1.00 89.81 178 VAL A O 1
ATOM 1388 N N . LEU A 1 179 ? -16.454 3.741 23.681 1.00 88.00 179 LEU A N 1
ATOM 1389 C CA . LEU A 1 179 ? -16.680 2.445 24.329 1.00 88.00 179 LEU A CA 1
ATOM 1390 C C . LEU A 1 179 ? -18.089 2.358 24.923 1.00 88.00 179 LEU A C 1
ATOM 1392 O O . LEU A 1 179 ? -18.769 1.363 24.700 1.00 88.00 179 LEU A O 1
ATOM 1396 N N . PHE A 1 180 ? -18.572 3.409 25.593 1.00 86.06 180 PHE A N 1
ATOM 1397 C CA . PHE A 1 180 ? -19.957 3.463 26.079 1.00 86.06 180 PHE A CA 1
ATOM 1398 C C . PHE A 1 180 ? -21.000 3.431 24.955 1.00 86.06 180 PHE A C 1
ATOM 1400 O O . PHE A 1 180 ? -22.089 2.892 25.155 1.00 86.06 180 PHE A O 1
ATOM 1407 N N . TYR A 1 181 ? -20.693 3.993 23.783 1.00 84.38 181 TYR A N 1
ATOM 1408 C CA . TYR A 1 181 ? -21.567 3.896 22.613 1.00 84.38 181 TYR A CA 1
ATOM 1409 C C . TYR A 1 181 ? -21.688 2.450 22.101 1.00 84.38 181 TYR A C 1
ATOM 1411 O O . TYR A 1 181 ? -22.800 1.988 21.858 1.00 84.38 181 TYR A O 1
ATOM 1419 N N . PHE A 1 182 ? -20.575 1.714 21.997 1.00 86.00 182 PHE A N 1
ATOM 1420 C CA . PHE A 1 182 ? -20.572 0.310 21.553 1.00 86.00 182 PHE A CA 1
ATOM 1421 C C . PHE A 1 182 ? -20.927 -0.703 22.647 1.00 86.00 182 PHE A C 1
ATOM 1423 O O . PHE A 1 182 ? -21.130 -1.883 22.356 1.00 86.00 182 PHE A O 1
ATOM 1430 N N . PHE A 1 183 ? -21.005 -0.276 23.906 1.00 83.06 183 PHE A N 1
ATOM 1431 C CA . PHE A 1 183 ? -21.385 -1.143 25.011 1.00 83.06 183 PHE A CA 1
ATOM 1432 C C . PHE A 1 183 ? -22.894 -1.417 24.981 1.00 83.06 183 PHE A C 1
ATOM 1434 O O . PHE A 1 183 ? -23.689 -0.729 25.619 1.00 83.06 183 PHE A O 1
ATOM 1441 N N . PHE A 1 184 ? -23.290 -2.441 24.225 1.00 70.56 184 PHE A N 1
ATOM 1442 C CA . PHE A 1 184 ? -24.693 -2.834 24.047 1.00 70.56 184 PHE A CA 1
ATOM 1443 C C . PHE A 1 184 ? -25.326 -3.491 25.288 1.00 70.56 184 PHE A C 1
ATOM 1445 O O . PHE A 1 184 ? -26.540 -3.663 25.331 1.00 70.56 184 PHE A O 1
ATOM 1452 N N . SER A 1 185 ? -24.531 -3.846 26.305 1.00 72.69 185 SER A N 1
ATOM 1453 C CA . SER A 1 185 ? -25.000 -4.570 27.498 1.00 72.69 185 SER A CA 1
ATOM 1454 C C . SER A 1 185 ? -25.722 -3.704 28.541 1.00 72.69 185 SER A C 1
ATOM 1456 O O . SER A 1 185 ? -26.238 -4.248 29.514 1.00 72.69 185 SER A O 1
ATOM 1458 N N . VAL A 1 186 ? -25.763 -2.375 28.387 1.00 68.88 186 VAL A N 1
ATOM 1459 C CA . VAL A 1 186 ? -26.476 -1.460 29.301 1.00 68.88 186 VAL A CA 1
ATOM 1460 C C . VAL A 1 186 ? -27.448 -0.602 28.503 1.00 68.88 186 VAL A C 1
ATOM 1462 O O . VAL A 1 186 ? -27.061 0.024 27.523 1.00 68.88 186 VAL A O 1
ATOM 1465 N N . GLU A 1 187 ? -28.708 -0.534 28.944 1.00 72.00 187 GLU A N 1
ATOM 1466 C CA . GLU A 1 187 ? -29.702 0.347 28.328 1.00 72.00 187 GLU A CA 1
ATOM 1467 C C . GLU A 1 187 ? -29.293 1.821 28.478 1.00 72.00 187 GLU A C 1
ATOM 1469 O O . GLU A 1 187 ? -29.178 2.349 29.589 1.00 72.00 187 GLU A O 1
ATOM 1474 N N . HIS A 1 188 ? -29.129 2.526 27.357 1.00 61.44 188 HIS A N 1
ATOM 1475 C CA . HIS A 1 188 ? -28.778 3.950 27.318 1.00 61.44 188 HIS A CA 1
ATOM 1476 C C . HIS A 1 188 ? -29.939 4.861 27.764 1.00 61.44 188 HIS A C 1
ATOM 1478 O O . HIS A 1 188 ? -30.527 5.592 26.961 1.00 61.44 188 HIS A O 1
ATOM 1484 N N . LYS A 1 189 ? -30.271 4.863 29.061 1.00 68.06 189 LYS A N 1
ATOM 1485 C CA . LYS A 1 189 ? -31.249 5.780 29.678 1.00 68.06 189 LYS A CA 1
ATOM 1486 C C . LYS A 1 189 ? -30.555 6.935 30.420 1.00 68.06 189 LYS A C 1
ATOM 1488 O O . LYS A 1 189 ? -29.515 6.773 31.053 1.00 68.06 189 LYS A O 1
ATOM 1493 N N . GLY A 1 190 ? -31.134 8.137 30.334 1.00 77.31 190 GLY A N 1
ATOM 1494 C CA . GLY A 1 190 ? -30.690 9.320 31.086 1.00 77.31 190 GLY A CA 1
ATOM 1495 C C . GLY A 1 190 ? -29.292 9.843 30.711 1.00 77.31 190 GLY A C 1
ATOM 1496 O O . GLY A 1 190 ? -29.028 10.165 29.553 1.00 77.31 190 GLY A O 1
ATOM 1497 N N . HIS A 1 191 ? -28.401 9.972 31.702 1.00 72.88 191 HIS A N 1
ATOM 1498 C CA . HIS A 1 191 ? -27.058 10.556 31.550 1.00 72.88 191 HIS A CA 1
ATOM 1499 C C . HIS A 1 191 ? -26.128 9.725 30.651 1.00 72.88 191 HIS A C 1
ATOM 1501 O O . HIS A 1 191 ? -25.342 10.299 29.899 1.00 72.88 191 HIS A O 1
ATOM 1507 N N . LEU A 1 192 ? -26.280 8.395 30.639 1.00 72.25 192 LEU A N 1
ATOM 1508 C CA . LEU A 1 192 ? -25.501 7.511 29.763 1.00 72.25 192 LEU A CA 1
ATOM 1509 C C . LEU A 1 192 ? -25.816 7.724 28.276 1.00 72.25 192 LEU A C 1
ATOM 1511 O O . LEU A 1 192 ? -24.928 7.596 27.435 1.00 72.25 192 LEU A O 1
ATOM 1515 N N . LYS A 1 193 ? -27.042 8.150 27.939 1.00 75.31 193 LYS A N 1
ATOM 1516 C CA . LYS A 1 193 ? -27.410 8.518 26.562 1.00 75.31 193 LYS A CA 1
ATOM 1517 C C . LYS A 1 193 ? -26.655 9.759 26.081 1.00 75.31 193 LYS A C 1
ATOM 1519 O O . LYS A 1 193 ? -26.257 9.824 24.925 1.00 75.31 193 LYS A O 1
ATOM 1524 N N . LYS A 1 194 ? -26.417 10.734 26.967 1.00 79.94 194 LYS A N 1
ATOM 1525 C CA . LYS A 1 194 ? -25.653 11.948 26.631 1.00 79.94 194 LYS A CA 1
ATOM 1526 C C . LYS A 1 194 ? -24.176 11.631 26.374 1.00 79.94 194 LYS A C 1
ATOM 1528 O O . LYS A 1 194 ? -23.631 12.117 25.391 1.00 79.94 194 LYS A O 1
ATOM 1533 N N . VAL A 1 195 ? -23.560 10.786 27.206 1.00 82.50 195 VAL A N 1
ATOM 1534 C CA . VAL A 1 195 ? -22.165 10.332 27.026 1.00 82.50 195 VAL A CA 1
ATOM 1535 C C . VAL A 1 195 ? -22.012 9.521 25.732 1.00 82.50 195 VAL A C 1
ATOM 1537 O O . VAL A 1 195 ? -21.093 9.763 24.954 1.00 82.50 195 VAL A O 1
ATOM 1540 N N . SER A 1 196 ? -22.965 8.630 25.449 1.00 81.75 196 SER A N 1
ATOM 1541 C CA . SER A 1 196 ? -23.013 7.859 24.199 1.00 81.75 196 SER A CA 1
ATOM 1542 C C . SER A 1 196 ? -23.173 8.752 22.959 1.00 81.75 196 SER A C 1
ATOM 1544 O O . SER A 1 196 ? -22.440 8.588 21.986 1.00 81.75 196 SER A O 1
ATOM 1546 N N . ASN A 1 197 ? -24.030 9.782 23.017 1.00 85.25 197 ASN A N 1
ATOM 1547 C CA . ASN A 1 197 ? -24.169 10.755 21.927 1.00 85.25 197 ASN A CA 1
ATOM 1548 C C . ASN A 1 197 ? -22.859 11.509 21.642 1.00 85.25 197 ASN A C 1
ATOM 1550 O O . ASN A 1 197 ? -22.545 11.759 20.482 1.00 85.25 197 ASN A O 1
ATOM 1554 N N . VAL A 1 198 ? -22.074 11.847 22.674 1.00 89.00 198 VAL A N 1
ATOM 1555 C CA . VAL A 1 198 ? -20.731 12.425 22.483 1.00 89.00 198 VAL A CA 1
ATOM 1556 C C . VAL A 1 198 ? -19.822 11.435 21.751 1.00 89.00 198 VAL A C 1
ATOM 1558 O O . VAL A 1 198 ? -19.139 11.825 20.806 1.00 89.00 198 VAL A O 1
ATOM 1561 N N . GLY A 1 199 ? -19.873 10.148 22.109 1.00 87.38 199 GLY A N 1
ATOM 1562 C CA . GLY A 1 199 ? -19.171 9.078 21.392 1.00 87.38 199 GLY A CA 1
ATOM 1563 C C . GLY A 1 199 ? -19.522 9.006 19.899 1.00 87.38 199 GLY A C 1
ATOM 1564 O O . GLY A 1 199 ? -18.626 8.841 19.073 1.00 87.38 199 GLY A O 1
ATOM 1565 N N . ILE A 1 200 ? -20.791 9.223 19.528 1.00 89.38 200 ILE A N 1
ATOM 1566 C CA . ILE A 1 200 ? -21.227 9.273 18.118 1.00 89.38 200 ILE A CA 1
ATOM 1567 C C . ILE A 1 200 ? -20.519 10.397 17.355 1.00 89.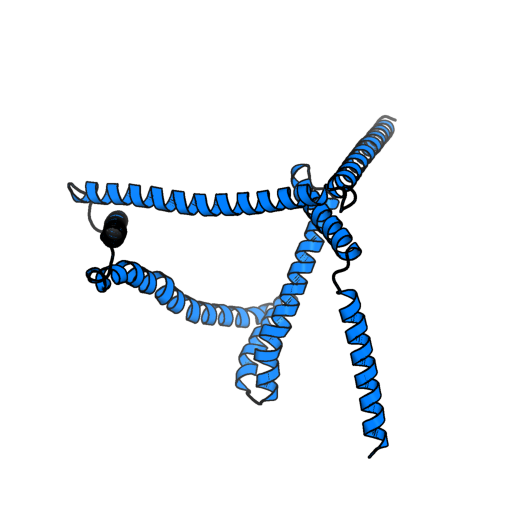38 200 ILE A C 1
ATOM 1569 O O . ILE A 1 200 ? -20.043 10.173 16.243 1.00 89.38 200 ILE A O 1
ATOM 1573 N N . TYR A 1 201 ? -20.400 11.590 17.942 1.00 92.25 201 TYR A N 1
ATOM 1574 C CA . TYR A 1 201 ? -19.686 12.695 17.295 1.00 92.25 201 TYR A CA 1
ATOM 1575 C C . TYR A 1 201 ? -18.197 12.386 17.110 1.00 92.25 201 TYR A C 1
ATOM 1577 O O . TYR A 1 201 ? -17.652 12.645 16.037 1.00 92.25 201 TYR A O 1
ATOM 1585 N N . PHE A 1 202 ? -17.547 11.771 18.105 1.00 92.31 202 PHE A N 1
ATOM 1586 C CA . PHE A 1 202 ? -16.163 11.304 17.965 1.00 92.31 202 PHE A CA 1
ATOM 1587 C C . PHE A 1 202 ? -16.016 10.268 16.841 1.00 92.31 202 PHE A C 1
ATOM 1589 O O . PHE A 1 202 ? -15.076 10.360 16.051 1.00 92.31 202 PHE A O 1
ATOM 1596 N N . LEU A 1 203 ? -16.964 9.333 16.711 1.00 91.06 203 LEU A N 1
ATOM 1597 C CA . LEU A 1 203 ? -16.980 8.368 15.607 1.00 91.06 203 LEU A CA 1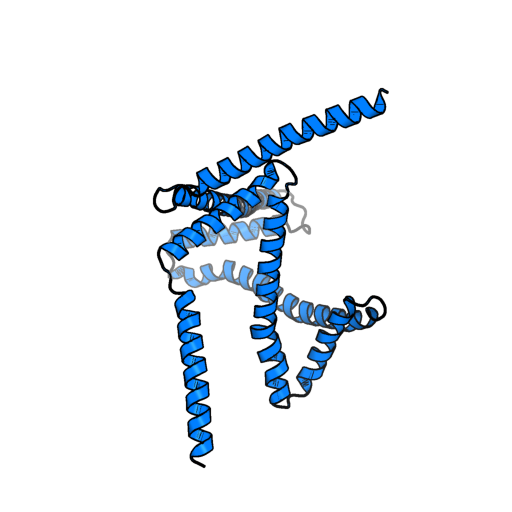
ATOM 1598 C C . LEU A 1 203 ? -17.163 9.041 14.248 1.00 91.06 203 LEU A C 1
ATOM 1600 O O . LEU A 1 203 ? -16.447 8.703 13.309 1.00 91.06 203 LEU A O 1
ATOM 1604 N N . MET A 1 204 ? -18.073 10.008 14.131 1.00 93.00 204 MET A N 1
ATOM 1605 C CA . MET A 1 204 ? -18.268 10.763 12.889 1.00 93.00 204 MET A CA 1
ATOM 1606 C C . MET A 1 204 ? -16.997 11.513 12.475 1.00 93.00 204 MET A C 1
ATOM 1608 O O . MET A 1 204 ? -16.632 11.483 11.301 1.00 93.00 204 MET A O 1
ATOM 1612 N N . ILE A 1 205 ? -16.292 12.132 13.429 1.00 93.56 205 ILE A N 1
ATOM 1613 C CA . ILE A 1 205 ? -15.012 12.808 13.168 1.00 93.56 205 ILE A CA 1
ATOM 1614 C C . ILE A 1 205 ? -13.953 11.797 12.718 1.00 93.56 205 ILE A C 1
ATOM 1616 O O . ILE A 1 205 ? -13.282 12.028 11.713 1.00 93.56 205 ILE A O 1
ATOM 1620 N N . TYR A 1 206 ? -13.821 10.668 13.419 1.00 90.56 206 TYR A N 1
ATOM 1621 C CA . TYR A 1 206 ? -12.858 9.625 13.067 1.00 90.56 206 TYR A CA 1
ATOM 1622 C C . TYR A 1 206 ? -13.123 9.044 11.674 1.00 90.56 206 TYR A C 1
ATOM 1624 O O . TYR A 1 206 ? -12.212 8.998 10.847 1.00 90.56 206 TYR A O 1
ATOM 1632 N N . PHE A 1 207 ? -14.364 8.649 11.377 1.00 92.19 207 PHE A N 1
ATOM 1633 C CA . PHE A 1 207 ? -14.725 8.126 10.060 1.00 92.19 207 PHE A CA 1
ATOM 1634 C C . PHE A 1 207 ? -14.554 9.178 8.962 1.00 92.19 207 PHE A C 1
ATOM 1636 O O . PHE A 1 207 ? -14.066 8.846 7.882 1.00 92.19 207 PHE A O 1
ATOM 1643 N N . GLY A 1 208 ? -14.874 10.445 9.243 1.00 94.31 208 GLY A N 1
ATOM 1644 C CA . GLY A 1 208 ? -14.618 11.560 8.332 1.00 94.31 208 GLY A CA 1
ATOM 1645 C C . GLY A 1 208 ? -13.128 11.738 8.031 1.00 94.31 208 GLY A C 1
ATOM 1646 O O . GLY A 1 208 ? -12.751 11.866 6.867 1.00 94.31 208 GLY A O 1
ATOM 1647 N N . ALA A 1 209 ? -12.269 11.669 9.050 1.00 93.88 209 ALA A N 1
ATOM 1648 C CA . ALA A 1 209 ? -10.818 11.753 8.893 1.00 93.88 209 ALA A CA 1
ATOM 1649 C C . ALA A 1 209 ? -10.239 10.536 8.151 1.00 93.88 209 ALA A C 1
ATOM 1651 O O . ALA A 1 209 ? -9.416 10.701 7.252 1.00 93.88 209 ALA A O 1
ATOM 1652 N N . ALA A 1 210 ? -10.690 9.322 8.478 1.00 92.38 210 ALA A N 1
ATOM 1653 C CA . ALA A 1 210 ? -10.256 8.094 7.816 1.00 92.38 210 ALA A CA 1
ATOM 1654 C C . ALA A 1 210 ? -10.641 8.096 6.328 1.00 92.38 210 ALA A C 1
ATOM 1656 O O . ALA A 1 210 ? -9.792 7.860 5.465 1.00 92.38 210 ALA A O 1
ATOM 1657 N N . PHE A 1 211 ? -11.893 8.445 6.015 1.00 92.31 211 PHE A N 1
ATOM 1658 C CA . PHE A 1 211 ? -12.350 8.616 4.638 1.00 92.31 211 PHE A CA 1
ATOM 1659 C C . PHE A 1 211 ? -11.560 9.723 3.929 1.00 92.31 211 PHE A C 1
ATOM 1661 O O . PHE A 1 211 ? -11.010 9.488 2.851 1.00 92.31 211 PHE A O 1
ATOM 1668 N N . GLY A 1 212 ? -11.413 10.889 4.564 1.00 94.19 212 GLY A N 1
ATOM 1669 C CA . GLY A 1 212 ? -10.651 12.022 4.041 1.00 94.19 212 GLY A CA 1
ATOM 1670 C C . GLY A 1 212 ? -9.201 11.672 3.708 1.00 94.19 212 GLY A C 1
ATOM 1671 O O . GLY A 1 212 ? -8.727 12.038 2.636 1.00 94.19 212 GLY A O 1
ATOM 1672 N N . ASN A 1 213 ? -8.521 10.890 4.552 1.00 93.38 213 ASN A N 1
ATOM 1673 C CA . ASN A 1 213 ? -7.148 10.450 4.302 1.00 93.38 213 ASN A CA 1
ATOM 1674 C C . ASN A 1 213 ? -7.050 9.567 3.046 1.00 93.38 213 ASN A C 1
ATOM 1676 O O . ASN A 1 213 ? -6.167 9.756 2.210 1.00 93.38 213 ASN A O 1
ATOM 1680 N N . THR A 1 214 ? -7.996 8.642 2.856 1.00 93.75 214 THR A N 1
ATOM 1681 C CA . THR A 1 214 ? -8.015 7.798 1.648 1.00 93.75 214 THR A CA 1
ATOM 1682 C C . THR A 1 214 ? -8.324 8.595 0.379 1.00 93.75 214 THR A C 1
ATOM 1684 O O . THR A 1 214 ? -7.713 8.359 -0.664 1.00 93.75 214 THR A O 1
ATOM 1687 N N . VAL A 1 215 ? -9.238 9.566 0.461 1.00 94.56 215 VAL A N 1
ATOM 1688 C CA . VAL A 1 215 ? -9.586 10.454 -0.654 1.00 94.56 215 VAL A CA 1
ATOM 1689 C C . VAL A 1 215 ? -8.402 11.353 -1.006 1.00 94.56 215 VAL A C 1
ATOM 1691 O O . VAL A 1 215 ? -8.026 11.432 -2.174 1.00 94.56 215 VAL A O 1
ATOM 1694 N N . MET A 1 216 ? -7.755 11.955 -0.005 1.00 93.81 216 MET A N 1
ATOM 1695 C CA . MET A 1 216 ? -6.551 12.767 -0.179 1.00 93.81 216 MET A CA 1
ATOM 1696 C C . MET A 1 216 ? -5.422 11.959 -0.821 1.00 93.81 216 MET A C 1
ATOM 1698 O O . MET A 1 216 ? -4.792 12.448 -1.753 1.00 93.81 216 MET A O 1
ATOM 1702 N N . ALA A 1 217 ? -5.194 10.716 -0.386 1.00 94.50 217 ALA A N 1
ATOM 1703 C CA . ALA A 1 217 ? -4.181 9.851 -0.986 1.00 94.50 217 ALA A CA 1
ATOM 1704 C C . ALA A 1 217 ? -4.448 9.609 -2.482 1.00 94.50 217 ALA A C 1
ATOM 1706 O O . ALA A 1 217 ? -3.537 9.723 -3.301 1.00 94.50 217 ALA A O 1
ATOM 1707 N N . ARG A 1 218 ? -5.705 9.347 -2.864 1.00 90.62 218 ARG A N 1
ATOM 1708 C CA . ARG A 1 218 ? -6.094 9.163 -4.274 1.00 90.62 218 ARG A CA 1
ATOM 1709 C C . ARG A 1 218 ? -5.933 10.445 -5.094 1.00 90.62 218 ARG A C 1
ATOM 1711 O O . ARG A 1 218 ? -5.394 10.384 -6.196 1.00 90.62 218 ARG A O 1
ATOM 1718 N N . PHE A 1 219 ? -6.345 11.597 -4.563 1.00 92.75 219 PHE A N 1
ATOM 1719 C CA . PHE A 1 219 ? -6.143 12.888 -5.231 1.00 92.75 219 PHE A CA 1
ATOM 1720 C C . PHE A 1 219 ? -4.667 13.274 -5.336 1.00 92.75 219 PHE A C 1
ATOM 1722 O O . PHE A 1 219 ? -4.266 13.817 -6.358 1.00 92.75 219 PHE A O 1
ATOM 1729 N N . SER A 1 220 ? -3.851 12.961 -4.330 1.00 93.75 220 SER A N 1
ATOM 1730 C CA . SER A 1 220 ? -2.405 13.199 -4.351 1.00 93.75 220 SER A CA 1
ATOM 1731 C C . SER A 1 220 ? -1.719 12.371 -5.439 1.00 93.75 220 SER A C 1
ATOM 1733 O O . SER A 1 220 ? -0.941 12.903 -6.229 1.00 93.75 220 SER A O 1
ATOM 1735 N N . LEU A 1 221 ? -2.082 11.088 -5.564 1.00 90.69 221 LEU A N 1
ATOM 1736 C CA . LEU A 1 221 ? -1.593 10.242 -6.656 1.00 90.69 221 LEU A CA 1
ATOM 1737 C C . LEU A 1 221 ? -2.018 10.781 -8.027 1.00 90.69 221 LEU A C 1
ATOM 1739 O O . LEU A 1 221 ? -1.192 10.842 -8.936 1.00 90.69 221 LEU A O 1
ATOM 1743 N N . LEU A 1 222 ? -3.279 11.204 -8.167 1.00 90.12 222 LEU A N 1
ATOM 1744 C CA . LEU A 1 222 ? -3.797 11.810 -9.396 1.00 90.12 222 LEU A CA 1
ATOM 1745 C C . LEU A 1 222 ? -3.053 13.104 -9.749 1.00 90.12 222 LEU A C 1
ATOM 1747 O O . LEU A 1 222 ? -2.645 13.279 -10.895 1.00 90.12 222 LEU A O 1
ATOM 1751 N N . TYR A 1 223 ? -2.841 13.979 -8.766 1.00 92.12 223 TYR A N 1
ATOM 1752 C CA . TYR A 1 223 ? -2.065 15.203 -8.924 1.00 92.12 223 TYR A CA 1
ATOM 1753 C C . TYR A 1 223 ? -0.646 14.892 -9.400 1.00 92.12 223 TYR A C 1
ATOM 1755 O O . TYR A 1 223 ? -0.214 15.459 -10.396 1.00 92.12 223 TYR A O 1
ATOM 1763 N N . GLY A 1 224 ? 0.033 13.920 -8.784 1.00 90.31 224 GLY A N 1
ATOM 1764 C CA . GLY A 1 224 ? 1.362 13.494 -9.224 1.00 90.31 224 GLY A CA 1
ATOM 1765 C C . GLY A 1 224 ? 1.389 12.954 -10.659 1.00 90.31 224 GLY A C 1
ATOM 1766 O O . GLY A 1 224 ? 2.371 13.147 -11.365 1.00 90.31 224 GLY A O 1
ATOM 1767 N N . ARG A 1 225 ? 0.315 12.306 -11.136 1.00 91.19 225 ARG A N 1
ATOM 1768 C CA . ARG A 1 225 ? 0.221 11.894 -12.551 1.00 91.19 225 ARG A CA 1
ATOM 1769 C C . ARG A 1 225 ? 0.025 13.090 -13.489 1.00 91.19 225 ARG A C 1
ATOM 1771 O O . ARG A 1 225 ? 0.588 13.094 -14.580 1.00 91.19 225 ARG A O 1
ATOM 1778 N N . PHE A 1 226 ? -0.756 14.095 -13.092 1.00 89.75 226 PHE A N 1
ATOM 1779 C CA . PHE A 1 226 ? -0.909 15.323 -13.879 1.00 89.75 226 PHE A CA 1
ATOM 1780 C C . PHE A 1 226 ? 0.365 16.170 -13.899 1.00 89.75 226 PHE A C 1
ATOM 1782 O O . PHE A 1 226 ? 0.699 16.720 -14.946 1.00 89.75 226 PHE A O 1
ATOM 1789 N N . ASP A 1 227 ? 1.083 16.237 -12.780 1.00 90.56 227 ASP A N 1
ATOM 1790 C CA . ASP A 1 227 ? 2.363 16.934 -12.673 1.00 90.56 227 ASP A CA 1
ATOM 1791 C C . ASP A 1 227 ? 3.436 16.297 -13.569 1.00 90.56 227 ASP A C 1
ATOM 1793 O O . ASP A 1 227 ? 4.140 17.010 -14.285 1.00 90.56 227 ASP A O 1
ATOM 1797 N N . ASP A 1 228 ? 3.482 14.960 -13.644 1.00 86.62 228 ASP A N 1
ATOM 1798 C CA . ASP A 1 228 ? 4.327 14.242 -14.606 1.00 86.62 228 ASP A CA 1
ATOM 1799 C C . ASP A 1 228 ? 3.984 14.658 -16.052 1.00 86.62 228 ASP A C 1
ATOM 1801 O O . ASP A 1 228 ? 4.857 15.086 -16.810 1.00 86.62 228 ASP A O 1
ATOM 1805 N N . VAL A 1 229 ? 2.703 14.599 -16.438 1.00 87.00 229 VAL A N 1
ATOM 1806 C CA . VAL A 1 229 ? 2.246 14.970 -17.795 1.00 87.00 229 VAL A CA 1
ATOM 1807 C C . VAL A 1 229 ? 2.559 16.436 -18.124 1.00 87.00 229 VAL A C 1
ATOM 1809 O O . VAL A 1 229 ? 2.905 16.750 -19.267 1.00 87.00 229 VAL A O 1
ATOM 1812 N N . TYR A 1 230 ? 2.463 17.330 -17.139 1.00 87.25 230 TYR A N 1
ATOM 1813 C CA . TYR A 1 230 ? 2.820 18.740 -17.281 1.00 87.25 230 TYR A CA 1
ATOM 1814 C C . TYR A 1 230 ? 4.334 18.929 -17.447 1.00 87.25 230 TYR A C 1
ATOM 1816 O O . TYR A 1 230 ? 4.778 19.585 -18.391 1.00 87.25 230 TYR A O 1
ATOM 1824 N N . THR A 1 231 ? 5.138 18.294 -16.596 1.00 86.38 231 THR A N 1
ATOM 1825 C CA . THR A 1 231 ? 6.605 18.381 -16.623 1.00 86.38 231 THR A CA 1
ATOM 1826 C C . THR A 1 231 ? 7.177 17.889 -17.954 1.00 86.38 231 THR A C 1
ATOM 1828 O O . THR A 1 231 ? 8.032 18.544 -18.560 1.00 86.38 231 THR A O 1
ATOM 1831 N N . TYR A 1 232 ? 6.658 16.775 -18.472 1.00 85.12 232 TYR A N 1
ATOM 1832 C CA . TYR A 1 232 ? 7.074 16.212 -19.760 1.00 85.12 232 TYR A CA 1
ATOM 1833 C C . TYR A 1 232 ? 6.463 16.928 -20.980 1.00 85.12 232 TYR A C 1
ATOM 1835 O O . TYR A 1 232 ? 6.793 16.603 -22.123 1.00 85.12 232 TYR A O 1
ATOM 1843 N N . SER A 1 233 ? 5.621 17.946 -20.768 1.00 80.56 233 SER A N 1
ATOM 1844 C CA . SER A 1 233 ? 5.202 18.883 -21.817 1.00 80.56 233 SER A CA 1
ATOM 1845 C C . SER A 1 233 ? 6.236 19.988 -22.080 1.00 80.56 233 SER A C 1
ATOM 1847 O O . SER A 1 233 ? 6.047 20.776 -23.006 1.00 80.56 233 SER A O 1
ATOM 1849 N N . GLY A 1 234 ? 7.312 20.086 -21.293 1.00 82.06 234 GLY A N 1
ATOM 1850 C CA . GLY A 1 234 ? 8.364 21.082 -21.500 1.00 82.06 234 GLY A CA 1
ATOM 1851 C C . GLY A 1 234 ? 9.218 20.832 -22.753 1.00 82.06 234 GLY A C 1
ATOM 1852 O O . GLY A 1 234 ? 9.385 19.697 -23.205 1.00 82.06 234 GLY A O 1
ATOM 1853 N N . ALA A 1 235 ? 9.845 21.895 -23.274 1.00 74.44 235 ALA A N 1
ATOM 1854 C CA . ALA A 1 235 ? 10.736 21.829 -24.442 1.00 74.44 235 ALA A CA 1
ATOM 1855 C C . ALA A 1 235 ? 11.923 20.862 -24.246 1.00 74.44 235 ALA A C 1
ATOM 1857 O O . ALA A 1 235 ? 12.372 20.235 -25.201 1.00 74.44 235 ALA A O 1
ATOM 1858 N N . LYS A 1 236 ? 12.369 20.671 -22.994 1.00 77.50 236 LYS A N 1
ATOM 1859 C CA . LYS A 1 236 ? 13.421 19.714 -22.606 1.00 77.50 236 LYS A CA 1
ATOM 1860 C C . LYS A 1 236 ? 13.102 18.263 -22.993 1.00 77.50 236 LYS A C 1
ATOM 1862 O O . LYS A 1 236 ? 14.014 17.476 -23.211 1.00 77.50 236 LYS A O 1
ATOM 1867 N N . TYR A 1 237 ? 11.819 17.919 -23.087 1.00 77.06 237 TYR A N 1
ATOM 1868 C CA . TYR A 1 237 ? 11.342 16.580 -23.433 1.00 77.06 237 TYR A CA 1
ATOM 1869 C C . TYR A 1 237 ? 10.708 16.525 -24.828 1.00 77.06 237 TYR A C 1
ATOM 1871 O O . TYR A 1 237 ? 10.019 15.558 -25.142 1.00 77.06 237 TYR A O 1
ATOM 1879 N N . PHE A 1 238 ? 10.928 17.547 -25.665 1.00 77.56 238 PHE A N 1
ATOM 1880 C CA . PHE A 1 238 ? 10.337 17.670 -27.002 1.00 77.56 238 PHE A CA 1
ATOM 1881 C C . PHE A 1 238 ? 8.802 17.626 -27.011 1.00 77.56 238 PHE A C 1
ATOM 1883 O O . PHE A 1 238 ? 8.213 17.061 -27.924 1.00 77.56 238 PHE A O 1
ATOM 1890 N N . TYR A 1 239 ? 8.139 18.214 -26.006 1.00 80.75 239 TYR A N 1
ATOM 1891 C CA . TYR A 1 239 ? 6.669 18.250 -25.935 1.00 80.75 239 TYR A CA 1
ATOM 1892 C C . TYR A 1 239 ? 6.017 16.854 -26.009 1.00 80.75 239 TYR A C 1
ATOM 1894 O O . TYR A 1 239 ? 4.961 16.681 -26.624 1.00 80.75 239 TYR A O 1
ATOM 1902 N N . ALA A 1 240 ? 6.631 15.856 -25.362 1.00 76.81 240 ALA A N 1
ATOM 1903 C CA . ALA A 1 240 ? 6.203 14.454 -25.379 1.00 76.81 240 ALA A CA 1
ATOM 1904 C C . ALA A 1 240 ? 4.692 14.277 -25.146 1.00 76.81 240 ALA A C 1
ATOM 1906 O O . ALA A 1 240 ? 4.022 13.557 -25.882 1.00 76.81 240 ALA A O 1
ATOM 1907 N N . SER A 1 241 ? 4.141 14.992 -24.159 1.00 78.81 241 SER A N 1
ATOM 1908 C CA . SER A 1 241 ? 2.708 14.974 -23.834 1.00 78.81 241 SER A CA 1
ATOM 1909 C C . SER A 1 241 ? 1.819 15.356 -25.025 1.00 78.81 241 SER A C 1
ATOM 1911 O O . SER A 1 241 ? 0.878 14.638 -25.366 1.00 78.81 241 SER A O 1
ATOM 1913 N N . GLN A 1 242 ? 2.153 16.448 -25.716 1.00 80.81 242 GLN A N 1
ATOM 1914 C CA . GLN A 1 242 ? 1.365 16.966 -26.837 1.00 80.81 242 GLN A CA 1
ATOM 1915 C C . GLN A 1 242 ? 1.446 16.042 -28.053 1.00 80.81 242 GLN A C 1
ATOM 1917 O O . GLN A 1 242 ? 0.434 15.802 -28.709 1.00 80.81 242 GLN A O 1
ATOM 1922 N N . ILE A 1 243 ? 2.629 15.483 -28.325 1.00 81.88 243 ILE A N 1
ATOM 1923 C CA . ILE A 1 243 ? 2.845 14.566 -29.451 1.00 81.88 243 ILE A CA 1
ATOM 1924 C C . ILE A 1 243 ? 2.073 13.261 -29.241 1.00 81.88 243 ILE A C 1
ATOM 1926 O O . ILE A 1 243 ? 1.404 12.784 -30.159 1.00 81.88 243 ILE A O 1
ATOM 1930 N N . ILE A 1 244 ? 2.115 12.703 -28.030 1.00 81.00 244 ILE A N 1
ATOM 1931 C CA . ILE A 1 244 ? 1.401 11.464 -27.702 1.00 81.00 244 ILE A CA 1
ATOM 1932 C C . ILE A 1 244 ? -0.118 11.687 -27.744 1.00 81.00 244 ILE A C 1
ATOM 1934 O O . ILE A 1 244 ? -0.838 10.870 -28.324 1.00 81.00 244 ILE A O 1
ATOM 1938 N N . LEU A 1 245 ? -0.614 12.806 -27.201 1.00 81.00 245 LEU A N 1
ATOM 1939 C CA . LEU A 1 245 ? -2.035 13.158 -27.278 1.00 81.00 245 LEU A CA 1
ATOM 1940 C C . LEU A 1 245 ? -2.500 13.351 -28.725 1.00 81.00 245 LEU A C 1
ATOM 1942 O O . LEU A 1 245 ? -3.524 12.786 -29.109 1.00 81.00 245 LEU A O 1
ATOM 1946 N N . LEU A 1 246 ? -1.743 14.087 -29.546 1.00 82.38 246 LEU A N 1
ATOM 1947 C CA . LEU A 1 246 ? -2.056 14.266 -30.967 1.00 82.38 246 LEU A CA 1
ATOM 1948 C C . LEU A 1 246 ? -2.070 12.929 -31.711 1.00 82.38 246 LEU A C 1
ATOM 1950 O O . LEU A 1 246 ? -3.015 12.662 -32.449 1.00 82.38 246 LEU A O 1
ATOM 1954 N N . GLY A 1 247 ? -1.083 12.062 -31.474 1.00 81.62 247 GLY A N 1
ATOM 1955 C CA . GLY A 1 247 ? -1.039 10.724 -32.064 1.00 81.62 247 GLY A CA 1
ATOM 1956 C C . GLY A 1 247 ? -2.271 9.883 -31.717 1.00 81.62 247 GLY A C 1
ATOM 1957 O O . GLY A 1 247 ? -2.843 9.227 -32.590 1.00 81.62 247 GLY A O 1
ATOM 1958 N N . MET A 1 248 ? -2.743 9.952 -30.469 1.00 78.94 248 MET A N 1
ATOM 1959 C CA . MET A 1 248 ? -3.970 9.267 -30.054 1.00 78.94 248 MET A CA 1
ATOM 1960 C C . MET A 1 248 ? -5.223 9.857 -30.699 1.00 78.94 248 MET A C 1
ATOM 1962 O O . MET A 1 248 ? -6.071 9.101 -31.173 1.00 78.94 248 MET A O 1
ATOM 1966 N N . VAL A 1 249 ? -5.346 11.185 -30.751 1.00 81.69 249 VAL A N 1
ATOM 1967 C CA . VAL A 1 249 ? -6.483 11.855 -31.400 1.00 81.69 249 VAL A CA 1
ATOM 1968 C C . VAL A 1 249 ? -6.538 11.501 -32.885 1.00 81.69 249 VAL A C 1
ATOM 1970 O O . VAL A 1 249 ? -7.600 11.125 -33.379 1.00 81.69 249 VAL A O 1
ATOM 1973 N N . VAL A 1 250 ? -5.399 11.535 -33.583 1.00 81.81 250 VAL A N 1
ATOM 1974 C CA . VAL A 1 250 ? -5.300 11.125 -34.992 1.00 81.81 250 VAL A CA 1
ATOM 1975 C C . VAL A 1 250 ? -5.712 9.664 -35.158 1.00 81.81 250 VAL A C 1
ATOM 1977 O O . VAL A 1 250 ? -6.527 9.366 -36.027 1.00 81.81 250 VAL A O 1
ATOM 1980 N N . TYR A 1 251 ? -5.234 8.757 -34.301 1.00 82.12 251 TYR A N 1
ATOM 1981 C CA . TYR A 1 251 ? -5.648 7.352 -34.345 1.00 82.12 251 TYR A CA 1
ATOM 1982 C C . TYR A 1 251 ? -7.165 7.181 -34.167 1.00 82.12 251 TYR A C 1
ATOM 1984 O O . TYR A 1 251 ? -7.790 6.420 -34.908 1.00 82.12 251 TYR A O 1
ATOM 1992 N N . PHE A 1 252 ? -7.779 7.891 -33.214 1.00 79.50 252 PHE A N 1
ATOM 1993 C CA . PHE A 1 252 ? -9.229 7.832 -33.009 1.00 79.50 252 PHE A CA 1
ATOM 1994 C C . PHE A 1 252 ? -10.013 8.410 -34.183 1.00 79.50 252 PHE A C 1
ATOM 1996 O O . PHE A 1 252 ? -11.020 7.817 -34.566 1.00 79.50 252 PHE A O 1
ATOM 2003 N N . LEU A 1 253 ? -9.549 9.511 -34.778 1.00 79.25 253 LEU A N 1
ATOM 2004 C CA . LEU A 1 253 ? -10.163 10.093 -35.970 1.00 79.25 253 LEU A CA 1
ATOM 2005 C C . LEU A 1 253 ? -10.088 9.126 -37.152 1.00 79.25 253 LEU A C 1
ATOM 2007 O O . LEU A 1 253 ? -11.118 8.832 -37.752 1.00 79.25 253 LEU A O 1
ATOM 2011 N N . VAL A 1 254 ? -8.912 8.559 -37.434 1.00 80.44 254 VAL A N 1
ATOM 2012 C CA . VAL A 1 254 ? -8.737 7.557 -38.498 1.00 80.44 254 VAL A CA 1
ATOM 2013 C C . VAL A 1 254 ? -9.660 6.364 -38.263 1.00 80.44 254 VAL A C 1
ATOM 2015 O O . VAL A 1 254 ? -10.417 5.984 -39.150 1.00 80.44 254 VAL A O 1
ATOM 2018 N N . ARG A 1 255 ? -9.687 5.816 -37.042 1.00 77.62 255 ARG A N 1
ATOM 2019 C CA . ARG A 1 255 ? -10.562 4.687 -36.701 1.00 77.62 255 ARG A CA 1
ATOM 2020 C C . ARG A 1 255 ? -12.050 5.035 -36.809 1.00 77.62 255 ARG A C 1
ATOM 2022 O O . ARG A 1 255 ? -12.846 4.159 -37.140 1.00 77.62 255 ARG A O 1
ATOM 2029 N N . TRP A 1 256 ? -12.438 6.277 -36.525 1.00 76.94 256 TRP A N 1
ATOM 2030 C CA . TRP A 1 256 ? -13.816 6.741 -36.676 1.00 76.94 256 TRP A CA 1
ATOM 2031 C C . TRP A 1 256 ? -14.227 6.852 -38.147 1.00 76.94 256 TRP A C 1
ATOM 2033 O O . TRP A 1 256 ? -15.311 6.390 -38.498 1.00 76.94 256 TRP A O 1
ATOM 2043 N N . PHE A 1 257 ? -13.353 7.382 -39.009 1.00 74.94 257 PHE A N 1
ATOM 2044 C CA . PHE A 1 257 ? -13.600 7.459 -40.451 1.00 74.94 257 PHE A CA 1
ATOM 2045 C C . PHE A 1 257 ? -13.623 6.069 -41.104 1.00 74.94 257 PHE A C 1
ATOM 2047 O O . PHE A 1 257 ? -14.617 5.711 -41.727 1.00 74.94 257 PHE A O 1
ATOM 2054 N N . THR A 1 258 ? -12.623 5.219 -40.855 1.00 72.94 258 THR A N 1
ATOM 2055 C CA . THR A 1 258 ? -12.597 3.845 -41.398 1.00 72.94 258 THR A CA 1
ATOM 2056 C C . THR A 1 258 ? -13.722 2.966 -40.830 1.00 72.94 258 THR A C 1
ATOM 2058 O O . THR A 1 258 ? -14.183 2.027 -41.473 1.00 72.94 258 THR A O 1
ATOM 2061 N N . GLY A 1 259 ? -14.193 3.258 -39.613 1.00 64.00 259 GLY A N 1
ATOM 2062 C CA . GLY A 1 259 ? -15.339 2.578 -39.006 1.00 64.00 259 GLY A CA 1
ATOM 2063 C C . GLY A 1 259 ? -16.698 2.999 -39.578 1.00 64.00 259 GLY A C 1
ATOM 2064 O O . GLY A 1 259 ? -17.659 2.245 -39.425 1.00 64.00 259 GLY A O 1
ATOM 2065 N N . LYS A 1 260 ? -16.789 4.175 -40.217 1.00 59.00 260 LYS A N 1
ATOM 2066 C CA . LYS A 1 260 ? -17.973 4.612 -40.972 1.00 59.00 260 LYS A CA 1
ATOM 2067 C C . LYS A 1 260 ? -18.038 3.938 -42.339 1.00 59.00 260 LYS A C 1
ATOM 2069 O O . LYS A 1 260 ? -19.064 3.333 -42.620 1.00 59.00 260 LYS A O 1
ATOM 2074 N N . ASP A 1 261 ? -16.932 3.925 -43.086 1.00 56.97 261 ASP A N 1
ATOM 2075 C CA . ASP A 1 261 ? -16.856 3.250 -44.395 1.00 56.97 261 ASP A CA 1
ATOM 2076 C C . ASP A 1 261 ? -17.282 1.781 -44.302 1.00 56.97 261 ASP A C 1
ATOM 2078 O O . ASP A 1 261 ? -18.041 1.280 -45.124 1.00 56.97 261 ASP A O 1
ATOM 2082 N N . LYS A 1 262 ? -16.851 1.085 -43.243 1.00 55.28 262 LYS A N 1
ATOM 2083 C CA . LYS A 1 262 ? -17.197 -0.327 -43.048 1.00 55.28 262 LYS A CA 1
ATOM 2084 C C . LYS A 1 262 ? -18.691 -0.550 -42.779 1.00 55.28 262 LYS A C 1
ATOM 2086 O O . LYS A 1 262 ? -19.242 -1.544 -43.219 1.00 55.28 262 LYS A O 1
ATOM 2091 N N . LYS A 1 263 ? -19.354 0.386 -42.091 1.00 57.50 263 LYS A N 1
ATOM 2092 C CA . LYS A 1 263 ? -20.804 0.318 -41.840 1.00 57.50 263 LYS A CA 1
ATOM 2093 C C . LYS A 1 263 ? -21.641 0.671 -43.067 1.00 57.50 263 LYS A C 1
ATOM 2095 O O . LYS A 1 263 ? -22.763 0.192 -43.160 1.00 57.50 263 LYS A O 1
ATOM 2100 N N . GLU A 1 264 ? -21.129 1.525 -43.950 1.00 56.91 264 GLU A N 1
ATOM 2101 C CA . GLU A 1 264 ? -21.797 1.883 -45.206 1.00 56.91 264 GLU A CA 1
ATOM 2102 C C . GLU A 1 264 ? -21.697 0.734 -46.225 1.00 56.91 264 GLU A C 1
ATOM 2104 O O . GLU A 1 264 ? -22.706 0.381 -46.828 1.00 56.91 264 GLU A O 1
ATOM 2109 N N . LEU A 1 265 ? -20.547 0.053 -46.298 1.00 55.31 265 LEU A N 1
ATOM 2110 C CA . LEU A 1 265 ? -20.356 -1.158 -47.112 1.00 55.31 265 LEU A CA 1
ATOM 2111 C C . LEU A 1 265 ? -21.237 -2.339 -46.655 1.00 55.31 265 LEU A C 1
ATOM 2113 O O . LEU A 1 265 ? -21.897 -2.966 -47.480 1.00 55.31 265 LEU A O 1
ATOM 2117 N N . ASP A 1 266 ? -21.316 -2.603 -45.344 1.00 56.62 266 ASP A N 1
ATOM 2118 C CA . ASP A 1 266 ? -22.157 -3.685 -44.797 1.00 56.62 266 ASP A CA 1
ATOM 2119 C C . ASP A 1 266 ? -23.676 -3.401 -44.979 1.00 56.62 266 ASP A C 1
ATOM 2121 O O . ASP A 1 266 ? -24.503 -4.319 -44.989 1.00 56.62 266 ASP A O 1
ATOM 2125 N N . ALA A 1 267 ? -24.066 -2.125 -45.118 1.00 58.12 267 ALA A N 1
ATOM 2126 C CA . ALA A 1 267 ? -25.451 -1.707 -45.353 1.00 58.12 267 ALA A CA 1
ATOM 2127 C C . ALA A 1 267 ? -25.866 -1.787 -46.836 1.00 58.12 267 ALA A C 1
ATOM 2129 O O . ALA A 1 267 ? -27.036 -2.041 -47.116 1.00 58.12 267 ALA A O 1
ATOM 2130 N N . GLU A 1 268 ? -24.935 -1.611 -47.780 1.00 54.31 268 GLU A N 1
ATOM 2131 C CA . GLU A 1 268 ? -25.182 -1.841 -49.214 1.00 54.31 268 GLU A CA 1
ATOM 2132 C C . GLU A 1 268 ? -25.292 -3.337 -49.549 1.00 54.31 268 GLU A C 1
ATOM 2134 O O . GLU A 1 268 ? -26.160 -3.724 -50.329 1.00 54.31 268 GLU A O 1
ATOM 2139 N N . GLU A 1 269 ? -24.488 -4.198 -48.915 1.00 53.62 269 GLU A N 1
ATOM 2140 C CA . GLU A 1 269 ? -24.501 -5.653 -49.162 1.00 53.62 269 GLU A CA 1
ATOM 2141 C C . GLU A 1 269 ? -25.750 -6.357 -48.589 1.00 53.62 269 GLU A C 1
ATOM 2143 O O . GLU A 1 269 ? -26.118 -7.442 -49.027 1.00 53.62 269 GLU A O 1
ATOM 2148 N N . THR A 1 270 ? -26.440 -5.733 -47.627 1.00 55.53 270 THR A N 1
ATOM 2149 C CA . THR A 1 270 ? -27.702 -6.243 -47.053 1.00 55.53 270 THR A CA 1
ATOM 2150 C C . THR A 1 270 ? -28.962 -5.671 -47.712 1.00 55.53 270 THR A C 1
ATOM 2152 O O . THR A 1 270 ? -30.065 -6.129 -47.406 1.00 55.53 270 THR A O 1
ATOM 2155 N N . ALA A 1 271 ? -28.817 -4.692 -48.612 1.00 53.59 271 ALA A N 1
ATOM 2156 C CA . ALA A 1 271 ? -29.914 -4.039 -49.331 1.00 53.59 271 ALA A CA 1
ATOM 2157 C C . ALA A 1 271 ? -30.002 -4.411 -50.830 1.00 53.59 271 ALA A C 1
ATOM 2159 O O . ALA A 1 271 ? -30.940 -3.962 -51.495 1.00 53.59 271 ALA A O 1
ATOM 2160 N N . GLY A 1 272 ? -29.059 -5.208 -51.352 1.00 41.94 272 GLY A N 1
ATOM 2161 C CA . GLY A 1 272 ? -29.073 -5.789 -52.705 1.00 41.94 272 GLY A CA 1
ATOM 2162 C C . GLY A 1 272 ? -29.486 -7.255 -52.710 1.00 41.94 272 GLY A C 1
ATOM 2163 O O . GLY A 1 272 ? -30.159 -7.658 -53.685 1.00 41.94 272 GLY A O 1
#

Radius of gyration: 31.04 Å; chains: 1; bounding box: 81×56×88 Å